Protein AF-A0A7S1ZST1-F1 (afdb_monomer_lite)

Radius of gyration: 59.96 Å; chains: 1; bounding box: 125×68×185 Å

Organism: Trieres chinensis (NCBI:txid1514140)

Secondary structure (DSSP, 8-state):
---------------------------------THHHHHHHHHHHHHHHHHHHHHHHHHHHHHHHHHHHHHHHHHHHHHHHHHHHHHHHHHHHHHHTTSTT----HHHHHHHHHHTTSS--SSSHHHHHHHHHHHHHHHHHHHHHHHHHHHHHHHHHHHHHHHHHHHHHHHHHHHHHHHHHHHHHHHHHHHHHHHHHHHHHHHHHHHHHHHHHHHHHHHHHHHHHHHHHHHHHHHHHHHHHHHHHHHHHHHHHHHTT-SS------------------------------------------TTHHHHHHHHHHHHHHHHHHHHHHHHHHHHHHHHHHHHHHHHHHHHHHHHHHHHTTS--------

Foldseek 3Di:
DDDPDDDDDDDDDDDDDDDDDDPPPPPPPDDPDVVVVVVVVVVVVVVVVVVVLVVLLVVLLVLLVVLLVLLVVLLVVLVVLVVVLVVLLVVLLVLQVVFPPADQALVSLVVVLVVVVPDDDDDCPPVNVVVSVVSVVVSVVRVVVVVVVVVVVVVVVVVVVVVVVVVVVVVVVVVVVVVVVVVVVVVVVVVVVVVVVVVVVVVVVVVVVVVVVVVVVVVVVVVVVVVVVVVVVVVVVVVVVVVVVVVVVVVVVVCVVPCPDYDDDDDDYDDDDDDDDDDDDDDDDDDDYDYYDDDDDDDDDDDDSVVSNVSSVVSVVSSVVSVVSSVVSNVSSVVSNVSSVVSNVVSVVSVVVVVVPPPDDPPDDDD

pLDDT: mean 75.75, std 20.83, range [33.44, 98.44]

Structure (mmCIF, N/CA/C/O backbone):
data_AF-A0A7S1ZST1-F1
#
_entry.id   AF-A0A7S1ZST1-F1
#
loop_
_atom_site.group_PDB
_atom_site.id
_atom_site.type_symbol
_atom_site.label_atom_id
_atom_site.label_alt_id
_atom_site.label_comp_id
_atom_site.label_asym_id
_atom_site.label_entity_id
_atom_site.label_seq_id
_atom_site.pdbx_PDB_ins_code
_atom_site.Cartn_x
_atom_site.Cartn_y
_atom_site.Cartn_z
_atom_site.occupancy
_atom_site.B_iso_or_equiv
_atom_site.auth_seq_id
_atom_site.auth_comp_id
_atom_site.auth_asym_id
_atom_site.auth_atom_id
_atom_site.pdbx_PDB_model_num
ATOM 1 N N . GLU A 1 1 ? -38.034 23.434 42.121 1.00 43.31 1 GLU A N 1
ATOM 2 C CA . GLU A 1 1 ? -37.501 22.674 40.968 1.00 43.31 1 GLU A CA 1
ATOM 3 C C . GLU A 1 1 ? -37.966 21.216 41.084 1.00 43.31 1 GLU A C 1
ATOM 5 O O . GLU A 1 1 ? -37.200 20.343 41.456 1.00 43.31 1 GLU A O 1
ATOM 10 N N . ASP A 1 2 ? -39.252 20.875 41.000 1.00 38.72 2 ASP A N 1
ATOM 11 C CA . ASP A 1 2 ? -40.315 21.282 40.061 1.00 38.72 2 ASP A CA 1
ATOM 12 C C . ASP A 1 2 ? -40.061 20.864 38.611 1.00 38.72 2 ASP A C 1
ATOM 14 O O . ASP A 1 2 ? -39.321 21.541 37.904 1.00 38.72 2 ASP A O 1
ATOM 18 N N . LEU A 1 3 ? -40.756 19.801 38.171 1.00 45.97 3 LEU A N 1
ATOM 19 C CA . LEU A 1 3 ? -41.553 19.779 36.928 1.00 45.97 3 LEU A CA 1
ATOM 20 C C . LEU A 1 3 ? -42.392 18.481 36.796 1.00 45.97 3 LEU A C 1
ATOM 22 O O . LEU A 1 3 ? -42.185 17.648 35.915 1.00 45.97 3 LEU A O 1
ATOM 26 N N . THR A 1 4 ? -43.399 18.298 37.657 1.00 50.25 4 THR A N 1
ATOM 27 C CA . THR A 1 4 ? -44.386 17.201 37.552 1.00 50.25 4 THR A CA 1
ATOM 28 C C . THR A 1 4 ? -45.563 17.582 36.639 1.00 50.25 4 THR A C 1
ATOM 30 O O . THR A 1 4 ? -46.664 17.91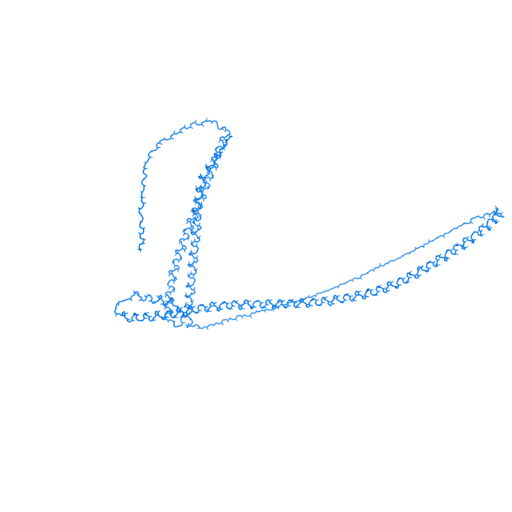1 37.078 1.00 50.25 4 THR A O 1
ATOM 33 N N . GLY A 1 5 ? -45.328 17.551 35.324 1.00 42.66 5 GLY A N 1
ATOM 34 C CA . GLY A 1 5 ? -46.284 17.992 34.298 1.00 42.66 5 GLY A CA 1
ATOM 35 C C . GLY A 1 5 ? -47.455 17.037 34.019 1.00 42.66 5 GLY A C 1
ATOM 36 O O . GLY A 1 5 ? -47.472 16.361 32.992 1.00 42.66 5 GLY A O 1
ATOM 37 N N . ALA A 1 6 ? -48.476 17.013 34.878 1.00 43.22 6 ALA A N 1
ATOM 38 C CA . ALA A 1 6 ? -49.736 16.321 34.585 1.00 43.22 6 ALA A CA 1
ATOM 39 C C . ALA A 1 6 ? -50.566 17.076 33.522 1.00 43.22 6 ALA A C 1
ATOM 41 O O . ALA A 1 6 ? -50.867 18.256 33.695 1.00 43.22 6 ALA A O 1
ATOM 42 N N . ASN A 1 7 ? -51.005 16.398 32.452 1.00 48.78 7 ASN A N 1
ATOM 43 C CA . ASN A 1 7 ? -51.873 16.991 31.425 1.00 48.78 7 ASN A CA 1
ATOM 44 C C . ASN A 1 7 ? -53.169 16.181 31.230 1.00 48.78 7 ASN A C 1
ATOM 46 O O . ASN A 1 7 ? -53.148 14.961 31.081 1.00 48.78 7 ASN A O 1
ATOM 50 N N . ARG A 1 8 ? -54.316 16.871 31.263 1.00 44.56 8 ARG A N 1
ATOM 51 C CA . ARG A 1 8 ? -55.666 16.300 31.420 1.00 44.56 8 ARG A CA 1
ATOM 52 C C . ARG A 1 8 ? -56.617 16.950 30.409 1.00 44.56 8 ARG A C 1
ATOM 54 O O . ARG A 1 8 ? -57.278 17.941 30.712 1.00 44.56 8 ARG A O 1
ATOM 61 N N . GLY A 1 9 ? -56.650 16.423 29.182 1.00 37.56 9 GLY A N 1
ATOM 62 C CA . GLY A 1 9 ? -57.152 17.150 28.008 1.00 37.56 9 GLY A CA 1
ATOM 63 C C . GLY A 1 9 ? -58.322 16.514 27.248 1.00 37.56 9 GLY A C 1
ATOM 64 O O . GLY A 1 9 ? -58.105 15.867 26.235 1.00 37.56 9 GLY A O 1
ATOM 65 N N . LYS A 1 10 ? -59.554 16.821 27.677 1.00 45.06 10 LYS A N 1
ATOM 66 C CA . LYS A 1 10 ? -60.777 16.924 26.841 1.00 45.06 10 LYS A CA 1
ATOM 67 C C . LYS A 1 10 ? -61.128 15.731 25.923 1.00 45.06 10 LYS A C 1
ATOM 69 O O . LYS A 1 10 ? -60.755 15.694 24.752 1.00 45.06 10 LYS A O 1
ATOM 74 N N . ARG A 1 11 ? -62.050 14.877 26.394 1.00 43.00 11 ARG A N 1
ATOM 75 C CA . ARG A 1 11 ? -63.045 14.266 25.488 1.00 43.00 11 ARG A CA 1
ATOM 76 C C . ARG A 1 11 ? -63.838 15.384 24.789 1.00 43.00 11 ARG A C 1
ATOM 78 O O . ARG A 1 11 ? -64.028 16.455 25.369 1.00 43.00 11 ARG A O 1
ATOM 85 N N . LYS A 1 12 ? -64.295 15.130 23.564 1.00 51.34 12 LYS A N 1
ATOM 86 C CA . LYS A 1 12 ? -65.276 15.956 22.852 1.00 51.34 12 LYS A CA 1
ATOM 87 C C . LYS A 1 12 ? -66.326 15.041 22.248 1.00 51.34 12 LYS A C 1
ATOM 89 O O . LYS A 1 12 ? -65.989 14.186 21.434 1.00 51.34 12 LYS A O 1
ATOM 94 N N . ASP A 1 13 ? -67.569 15.262 22.629 1.00 44.88 13 ASP A N 1
ATOM 95 C CA . ASP A 1 13 ? -68.710 14.529 22.109 1.00 44.88 13 ASP A CA 1
ATOM 96 C C . ASP A 1 13 ? -69.135 15.116 20.753 1.00 44.88 13 ASP A C 1
ATOM 98 O O . ASP A 1 13 ? -69.236 16.333 20.578 1.00 44.88 13 ASP A O 1
ATOM 102 N N . ALA A 1 14 ? -69.370 14.233 19.787 1.00 45.38 14 ALA A N 1
ATOM 103 C CA . ALA A 1 14 ? -70.037 14.513 18.521 1.00 45.38 14 ALA A CA 1
ATOM 104 C C . ALA A 1 14 ? -71.054 13.376 18.345 1.00 45.38 14 ALA A C 1
ATOM 106 O O . ALA A 1 14 ? -70.688 12.274 17.953 1.00 45.38 14 ALA A O 1
ATOM 107 N N . LYS A 1 15 ? -72.240 13.510 18.941 1.00 49.66 15 LYS A N 1
ATOM 108 C CA . LYS A 1 15 ? -73.382 14.277 18.418 1.00 49.66 15 LYS A CA 1
ATOM 109 C C . LYS A 1 15 ? -73.885 13.656 17.116 1.00 49.66 15 LYS A C 1
ATOM 111 O O . LYS A 1 15 ? -73.320 13.889 16.051 1.00 49.66 15 LYS A O 1
ATOM 116 N N . GLU A 1 16 ? -74.962 12.893 17.258 1.00 43.72 16 GLU A N 1
ATOM 117 C CA . GLU A 1 16 ? -75.735 12.317 16.163 1.00 43.72 16 GLU A CA 1
ATOM 118 C C . GLU A 1 16 ? -76.318 13.409 15.252 1.00 43.72 16 GLU A C 1
ATOM 120 O O . GLU A 1 16 ? -76.485 14.569 15.647 1.00 43.72 16 GLU A O 1
ATOM 125 N N . GLY A 1 17 ? -76.628 13.021 14.018 1.00 44.44 17 GLY A N 1
ATOM 126 C CA . GLY A 1 17 ? -77.233 13.893 13.022 1.00 44.44 17 GLY A CA 1
ATOM 127 C C . GLY A 1 17 ? -77.921 13.073 11.943 1.00 44.44 17 GLY A C 1
ATOM 128 O O . GLY A 1 17 ? -77.281 12.686 10.966 1.00 44.44 17 GLY A O 1
ATOM 129 N N . ASP A 1 18 ? -79.217 12.824 12.126 1.00 39.69 18 ASP A N 1
ATOM 130 C CA . ASP A 1 18 ? -80.086 12.308 11.068 1.00 39.69 18 ASP A CA 1
ATOM 131 C C . ASP A 1 18 ? -80.079 13.261 9.862 1.00 39.69 18 ASP A C 1
ATOM 133 O O . ASP A 1 18 ? -80.098 14.485 10.019 1.00 39.69 18 ASP A O 1
ATOM 137 N N . GLY A 1 19 ? -80.002 12.694 8.653 1.00 39.97 19 GLY A N 1
ATOM 138 C CA . GLY A 1 19 ? -79.453 13.404 7.488 1.00 39.97 19 GLY A CA 1
ATOM 139 C C . GLY A 1 19 ? -80.118 13.142 6.134 1.00 39.97 19 GLY A C 1
ATOM 140 O O . GLY A 1 19 ? -79.483 13.400 5.120 1.00 39.97 19 GLY A O 1
ATOM 141 N N . GLN A 1 20 ? -81.376 12.690 6.139 1.00 41.91 20 GLN A N 1
ATOM 142 C CA . GLN A 1 20 ? -82.325 12.653 5.009 1.00 41.91 20 GLN A CA 1
ATOM 143 C C . GLN A 1 20 ? -82.024 11.783 3.771 1.00 41.91 20 GLN A C 1
ATOM 145 O O . GLN A 1 20 ? -80.910 11.641 3.273 1.00 41.91 20 GLN A O 1
ATOM 150 N N . ASP A 1 21 ? -83.122 11.263 3.224 1.00 39.03 21 ASP A N 1
ATOM 151 C CA . ASP A 1 21 ? -83.225 10.585 1.939 1.00 39.03 21 ASP A CA 1
ATOM 152 C C . ASP A 1 21 ? -82.736 11.433 0.755 1.00 39.03 21 ASP A C 1
ATOM 154 O O . ASP A 1 21 ? -83.038 12.620 0.629 1.00 39.03 21 ASP A O 1
ATOM 158 N N . GLY A 1 22 ? -82.046 10.774 -0.178 1.00 42.03 22 GLY A N 1
ATOM 159 C CA . GLY A 1 22 ? -81.493 11.380 -1.391 1.00 42.03 22 GLY A CA 1
ATOM 160 C C . GLY A 1 22 ? -81.720 10.526 -2.637 1.00 42.03 22 GLY A C 1
ATOM 161 O O . GLY A 1 22 ? -80.785 10.291 -3.399 1.00 42.03 22 GLY A O 1
ATOM 162 N N . THR A 1 23 ? -82.942 10.027 -2.853 1.00 42.78 23 THR A N 1
ATOM 163 C CA . THR A 1 23 ? -83.334 9.178 -4.000 1.00 42.78 23 THR A CA 1
ATOM 164 C C . THR A 1 23 ? -83.430 9.961 -5.323 1.00 42.78 23 THR A C 1
ATOM 166 O O . THR A 1 23 ? -84.454 9.983 -6.010 1.00 42.78 23 THR A O 1
ATOM 169 N N . GLY A 1 24 ? -82.320 10.597 -5.710 1.00 43.12 24 GLY A N 1
ATOM 170 C CA . GLY A 1 24 ? -82.148 11.374 -6.937 1.00 43.12 24 GLY A CA 1
ATOM 171 C C . GLY A 1 24 ? -82.211 10.513 -8.199 1.00 43.12 24 GLY A C 1
ATOM 172 O O . GLY A 1 24 ? -81.188 10.160 -8.781 1.00 43.12 24 GLY A O 1
ATOM 173 N N . SER A 1 25 ? -83.427 10.194 -8.642 1.00 43.47 25 SER A N 1
ATOM 174 C CA . SER A 1 25 ? -83.725 9.394 -9.837 1.00 43.47 25 SER A CA 1
ATOM 175 C C . SER A 1 25 ? -83.479 10.163 -11.148 1.00 43.47 25 SER A C 1
ATOM 177 O O . SER A 1 25 ? -84.381 10.408 -11.950 1.00 43.47 25 SER A O 1
ATOM 179 N N . GLY A 1 26 ? -82.218 10.529 -11.391 1.00 42.69 26 GLY A N 1
ATOM 180 C CA . GLY A 1 26 ? -81.764 11.224 -12.595 1.00 42.69 26 GLY A CA 1
ATOM 181 C C . GLY A 1 26 ? -81.908 10.381 -13.866 1.00 42.69 26 GLY A C 1
ATOM 182 O O . GLY A 1 26 ? -80.952 9.749 -14.310 1.00 42.69 26 GLY A O 1
ATOM 183 N N . ARG A 1 27 ? -83.094 10.396 -14.491 1.00 41.91 27 ARG A N 1
ATOM 184 C CA . ARG A 1 27 ? -83.341 9.828 -15.832 1.00 41.91 27 ARG A CA 1
ATOM 185 C C . ARG A 1 27 ? -82.629 10.642 -16.923 1.00 41.91 27 ARG A C 1
ATOM 187 O O . ARG A 1 27 ? -83.257 11.343 -17.708 1.00 41.91 27 ARG A O 1
ATOM 194 N N . GLY A 1 28 ? -81.311 10.500 -16.997 1.00 42.50 28 GLY A N 1
ATOM 195 C CA . GLY A 1 28 ? -80.444 11.113 -18.001 1.00 42.50 28 GLY A CA 1
ATOM 196 C C . GLY A 1 28 ? -80.182 10.228 -19.221 1.00 42.50 28 GLY A C 1
ATOM 197 O O . GLY A 1 28 ? -79.026 10.033 -19.572 1.00 42.50 28 GLY A O 1
ATOM 198 N N . ARG A 1 29 ? -81.217 9.706 -19.902 1.00 42.25 29 ARG A N 1
ATOM 199 C CA . ARG A 1 29 ? -81.051 9.159 -21.271 1.00 42.25 29 ARG A CA 1
ATOM 200 C C . ARG A 1 29 ? -80.952 10.302 -22.296 1.00 42.25 29 ARG A C 1
ATOM 202 O O . ARG A 1 29 ? -81.757 10.394 -23.219 1.00 42.25 29 ARG A O 1
ATOM 209 N N . GLY A 1 30 ? -79.963 11.174 -22.112 1.00 41.06 30 GLY A N 1
ATOM 210 C CA . GLY A 1 30 ? -79.386 11.909 -23.234 1.00 41.06 30 GLY A CA 1
ATOM 211 C C . GLY A 1 30 ? -78.608 10.937 -24.123 1.00 41.06 30 GLY A C 1
ATOM 212 O O . GLY A 1 30 ? -78.248 9.841 -23.683 1.00 41.06 30 GLY A O 1
ATOM 213 N N . GLY A 1 31 ? -78.356 11.313 -25.374 1.00 44.44 31 GLY A N 1
ATOM 214 C CA . GLY A 1 31 ? -77.369 10.595 -26.173 1.00 44.44 31 GLY A CA 1
ATOM 215 C C . GLY A 1 31 ? -75.990 10.761 -25.537 1.00 44.44 31 GLY A C 1
ATOM 216 O O . GLY A 1 31 ? -75.623 11.874 -25.165 1.00 44.44 31 GLY A O 1
ATOM 217 N N . MET A 1 32 ? -75.215 9.679 -25.431 1.00 43.50 32 MET A N 1
ATOM 218 C CA . MET A 1 32 ? -73.769 9.801 -25.233 1.00 43.50 32 MET A CA 1
ATOM 219 C C . MET A 1 32 ? -73.146 10.242 -26.559 1.00 43.50 32 MET A C 1
ATOM 221 O O . MET A 1 32 ? -72.531 9.445 -27.273 1.00 43.50 32 MET A O 1
ATOM 225 N N . ASP A 1 33 ? -73.340 11.520 -26.892 1.00 53.47 33 ASP A N 1
ATOM 226 C CA . ASP A 1 33 ? -72.549 12.209 -27.906 1.00 53.47 33 ASP A CA 1
ATOM 227 C C . ASP A 1 33 ? -71.062 11.992 -27.586 1.00 53.47 33 ASP A C 1
ATOM 229 O O . ASP A 1 33 ? -70.678 11.891 -26.418 1.00 53.47 33 ASP A O 1
ATOM 233 N N . GLY A 1 34 ? -70.209 11.900 -28.612 1.00 53.34 34 GLY A N 1
ATOM 234 C CA . GLY A 1 34 ? -68.855 11.328 -28.495 1.00 53.34 34 GLY A CA 1
ATOM 235 C C . GLY A 1 34 ? -67.921 11.944 -27.436 1.00 53.34 34 GLY A C 1
ATOM 236 O O . GLY A 1 34 ? -66.912 11.334 -27.093 1.00 53.34 34 GLY A O 1
ATOM 237 N N . ALA A 1 35 ? -68.263 13.110 -26.884 1.00 55.88 35 ALA A N 1
ATOM 238 C CA . ALA A 1 35 ? -67.588 13.716 -25.741 1.00 55.88 35 ALA A CA 1
ATOM 239 C C . ALA A 1 35 ? -67.730 12.910 -24.428 1.00 55.88 35 ALA A C 1
ATOM 241 O O . ALA A 1 35 ? -66.786 12.871 -23.637 1.00 55.88 35 ALA A O 1
ATOM 242 N N . ASP A 1 36 ? -68.868 12.252 -24.177 1.00 63.00 36 ASP A N 1
ATOM 243 C CA . ASP A 1 36 ? -69.152 11.671 -22.853 1.00 63.00 36 ASP A CA 1
ATOM 244 C C . ASP A 1 36 ? -68.426 10.337 -22.601 1.00 63.00 36 ASP A C 1
ATOM 246 O O . ASP A 1 36 ? -68.051 10.019 -21.474 1.00 63.00 36 ASP A O 1
ATOM 250 N N . TRP A 1 37 ? -68.077 9.603 -23.662 1.00 69.38 37 TRP A N 1
ATOM 251 C CA . TRP A 1 37 ? -67.134 8.483 -23.553 1.00 69.38 37 TRP A CA 1
ATOM 252 C C . TRP A 1 37 ? -65.757 8.937 -23.051 1.00 69.38 37 TRP A C 1
ATOM 254 O O . TRP A 1 37 ? -65.116 8.213 -22.291 1.00 69.38 37 TRP A O 1
ATOM 264 N N . GLY A 1 38 ? -65.327 10.157 -23.396 1.00 70.56 38 GLY A N 1
ATOM 265 C CA . GLY A 1 38 ? -64.136 10.776 -22.814 1.00 70.56 38 GLY A CA 1
ATOM 266 C C . GLY A 1 38 ? -64.284 11.004 -21.307 1.00 70.56 38 GLY A C 1
ATOM 267 O O . GLY A 1 38 ? -63.383 10.653 -20.546 1.00 70.56 38 GLY A O 1
ATOM 268 N N . SER A 1 39 ? -65.444 11.500 -20.861 1.00 74.50 39 SER A N 1
ATOM 269 C CA . SER A 1 39 ? -65.755 11.708 -19.437 1.00 74.50 39 SER A CA 1
ATOM 270 C C . SER A 1 39 ? -65.713 10.388 -18.648 1.00 74.50 39 SER A C 1
ATOM 272 O O . SER A 1 39 ? -65.050 10.296 -17.608 1.00 74.50 39 SER A O 1
ATOM 274 N N . ALA A 1 40 ? -66.327 9.333 -19.193 1.00 76.44 40 ALA A N 1
ATOM 275 C CA . ALA A 1 40 ? -66.363 8.003 -18.595 1.00 76.44 40 ALA A CA 1
ATOM 276 C C . ALA A 1 40 ? -64.973 7.345 -18.540 1.00 76.44 40 ALA A C 1
ATOM 278 O O . ALA A 1 40 ? -64.588 6.810 -17.497 1.00 76.44 40 ALA A O 1
ATOM 279 N N . ILE A 1 41 ? -64.186 7.430 -19.620 1.00 76.94 41 ILE A N 1
ATOM 280 C CA . ILE A 1 41 ? -62.816 6.897 -19.675 1.00 76.94 41 ILE A CA 1
ATOM 281 C C . ILE A 1 41 ? -61.899 7.659 -18.712 1.00 76.94 41 ILE A C 1
ATOM 283 O O . ILE A 1 41 ? -61.162 7.032 -17.952 1.00 76.94 41 ILE A O 1
ATOM 287 N N . GLU A 1 42 ? -61.968 8.992 -18.658 1.00 77.44 42 GLU A N 1
ATOM 288 C CA . GLU A 1 42 ? -61.209 9.765 -17.670 1.00 77.44 42 GLU A CA 1
ATOM 289 C C . GLU A 1 42 ? -61.610 9.436 -16.227 1.00 77.44 42 GLU A C 1
ATOM 291 O O . GLU A 1 42 ? -60.753 9.450 -15.340 1.00 77.44 42 GLU A O 1
ATOM 296 N N . SER A 1 43 ? -62.892 9.167 -15.973 1.00 78.31 43 SER A N 1
ATOM 297 C CA . SER A 1 43 ? -63.388 8.756 -14.657 1.00 78.31 43 SER A CA 1
ATOM 298 C C . SER A 1 43 ? -62.839 7.379 -14.273 1.00 78.31 43 SER A C 1
ATOM 300 O O . SER A 1 43 ? -62.265 7.226 -13.193 1.00 78.31 43 SER A O 1
ATOM 302 N N . ALA A 1 44 ? -62.888 6.406 -15.189 1.00 79.44 44 ALA A N 1
ATOM 303 C CA . ALA A 1 44 ? -62.323 5.071 -15.000 1.00 79.44 44 ALA A CA 1
ATOM 304 C C . ALA A 1 44 ? -60.795 5.102 -14.799 1.00 79.44 44 ALA A C 1
ATOM 306 O O . ALA A 1 44 ? -60.281 4.454 -13.889 1.00 79.44 44 ALA A O 1
ATOM 307 N N . VAL A 1 45 ? -60.060 5.911 -15.571 1.00 78.50 45 VAL A N 1
ATOM 308 C CA . VAL A 1 45 ? -58.607 6.101 -15.403 1.00 78.50 45 VAL A CA 1
ATOM 309 C C . VAL A 1 45 ? -58.283 6.786 -14.070 1.00 78.50 45 VAL A C 1
ATOM 311 O O . VAL A 1 45 ? -57.319 6.404 -13.403 1.00 78.50 45 VAL A O 1
ATOM 314 N N . ARG A 1 46 ? -59.087 7.762 -13.626 1.00 79.75 46 ARG A N 1
ATOM 315 C CA . ARG A 1 46 ? -58.941 8.386 -12.298 1.00 79.75 46 ARG A CA 1
ATOM 316 C C . ARG A 1 46 ? -59.249 7.404 -11.163 1.00 79.75 46 ARG A C 1
ATOM 318 O O . ARG A 1 46 ? -58.516 7.393 -10.175 1.00 79.75 46 ARG A O 1
ATOM 325 N N . ALA A 1 47 ? -60.266 6.558 -11.308 1.00 79.88 47 ALA A N 1
ATOM 326 C CA . ALA A 1 47 ? -60.589 5.500 -10.352 1.00 79.88 47 ALA A CA 1
ATOM 327 C C . ALA A 1 47 ? -59.478 4.437 -10.281 1.00 79.88 47 ALA A C 1
ATOM 329 O O . ALA A 1 47 ? -59.023 4.111 -9.188 1.00 79.88 47 ALA A O 1
ATOM 330 N N . GLY A 1 48 ? -58.967 3.975 -11.427 1.00 80.12 48 GLY A N 1
ATOM 331 C CA . GLY A 1 48 ? -57.853 3.026 -11.505 1.00 80.12 48 GLY A CA 1
ATOM 332 C C . GLY A 1 48 ? -56.562 3.563 -10.880 1.00 80.12 48 GLY A C 1
ATOM 333 O O . GLY A 1 48 ? -55.915 2.858 -10.110 1.00 80.12 48 GLY A O 1
ATOM 334 N N . ARG A 1 49 ? -56.224 4.841 -11.113 1.00 80.44 49 ARG A N 1
ATOM 335 C CA . ARG A 1 49 ? -55.085 5.500 -10.441 1.00 80.44 49 ARG A CA 1
ATOM 336 C C . ARG A 1 49 ? -55.263 5.558 -8.921 1.00 80.44 49 ARG A C 1
ATOM 338 O O . ARG A 1 49 ? -54.320 5.257 -8.198 1.00 80.44 49 ARG A O 1
ATOM 345 N N . LYS A 1 50 ? -56.462 5.892 -8.431 1.00 80.44 50 LYS A N 1
ATOM 346 C CA . LYS A 1 50 ? -56.770 5.893 -6.989 1.00 80.44 50 LYS A CA 1
ATOM 347 C C . LYS A 1 50 ? -56.723 4.493 -6.376 1.00 80.44 50 LYS A C 1
ATOM 349 O O . LYS A 1 50 ? -56.234 4.353 -5.260 1.00 80.44 50 LYS A O 1
ATOM 354 N N . ALA A 1 51 ? -57.182 3.472 -7.099 1.00 81.06 51 ALA A N 1
ATOM 355 C CA . ALA A 1 51 ? -57.076 2.078 -6.676 1.00 81.06 51 ALA A CA 1
ATOM 356 C C . ALA A 1 51 ? -55.606 1.637 -6.565 1.00 81.06 51 ALA A C 1
ATOM 358 O O . ALA A 1 51 ? -55.228 1.086 -5.537 1.00 81.06 51 ALA A O 1
ATOM 359 N N . GLY A 1 52 ? -54.765 1.968 -7.554 1.00 82.81 52 GLY A N 1
ATOM 360 C CA . GLY A 1 52 ? -53.315 1.737 -7.495 1.00 82.81 52 GLY A CA 1
ATOM 361 C C . GLY A 1 52 ? -52.667 2.403 -6.278 1.00 82.81 52 GLY A C 1
ATOM 362 O O . GLY A 1 52 ? -52.098 1.716 -5.440 1.00 82.81 52 GLY A O 1
ATOM 363 N N . ILE A 1 53 ? -52.877 3.714 -6.095 1.00 82.44 53 ILE A N 1
ATOM 364 C CA . ILE A 1 53 ? -52.350 4.466 -4.938 1.00 82.44 53 ILE A CA 1
ATOM 365 C C . ILE A 1 53 ? -52.845 3.884 -3.600 1.00 82.44 53 ILE A C 1
ATOM 367 O O . ILE A 1 53 ? -52.117 3.911 -2.607 1.00 82.44 53 ILE A O 1
ATOM 371 N N . ALA A 1 54 ? -54.071 3.353 -3.543 1.00 82.06 54 ALA A N 1
ATOM 372 C CA . ALA A 1 54 ? -54.598 2.691 -2.352 1.00 82.06 54 ALA A CA 1
ATOM 373 C C . ALA A 1 54 ? -53.920 1.336 -2.077 1.00 82.06 54 ALA A C 1
ATOM 375 O O . ALA A 1 54 ? -53.630 1.051 -0.916 1.00 82.06 54 ALA A O 1
ATOM 376 N N . ILE A 1 55 ? -53.632 0.543 -3.114 1.00 86.62 55 ILE A N 1
ATOM 377 C CA . ILE A 1 55 ? -52.895 -0.729 -3.018 1.00 86.62 55 ILE A CA 1
ATOM 378 C C . ILE A 1 55 ? -51.443 -0.468 -2.600 1.00 86.62 55 ILE A C 1
ATOM 380 O O . ILE A 1 55 ? -51.020 -0.985 -1.568 1.00 86.62 55 ILE A O 1
ATOM 384 N N . ASP A 1 56 ? -50.729 0.426 -3.297 1.00 84.19 56 ASP A N 1
ATOM 385 C CA . ASP A 1 56 ? -49.360 0.849 -2.954 1.00 84.19 56 ASP A CA 1
ATOM 386 C C . ASP A 1 56 ? -49.270 1.279 -1.481 1.00 84.19 56 ASP A C 1
ATOM 388 O O . ASP A 1 56 ? -48.353 0.920 -0.740 1.00 84.19 56 ASP A O 1
ATOM 392 N N . ARG A 1 57 ? -50.264 2.048 -1.023 1.00 86.56 57 ARG A N 1
ATOM 393 C CA . ARG A 1 57 ? -50.353 2.540 0.352 1.00 86.56 57 ARG A CA 1
ATOM 394 C C . ARG A 1 57 ? -50.630 1.433 1.372 1.00 86.56 57 ARG A C 1
ATOM 396 O O . ARG A 1 57 ? -50.133 1.548 2.492 1.00 86.56 57 ARG A O 1
ATOM 403 N N . LEU A 1 58 ? -51.404 0.403 1.030 1.00 88.69 58 LEU A N 1
ATOM 404 C CA . LEU A 1 58 ? -51.614 -0.762 1.897 1.00 88.69 58 LEU A CA 1
ATOM 405 C C . LEU A 1 58 ? -50.333 -1.595 1.995 1.00 88.69 58 LEU A C 1
ATOM 407 O O . LEU A 1 58 ? -49.867 -1.827 3.110 1.00 88.69 58 LEU A O 1
ATOM 411 N N . GLU A 1 59 ? -49.689 -1.910 0.867 1.00 88.94 59 GLU A N 1
ATOM 412 C CA . GLU A 1 59 ? -48.410 -2.630 0.853 1.00 88.94 59 GLU A CA 1
ATOM 413 C C . GLU A 1 59 ? -47.332 -1.923 1.687 1.00 88.94 59 GLU A C 1
ATOM 415 O O . GLU A 1 59 ? -46.616 -2.564 2.457 1.00 88.94 59 GLU A O 1
ATOM 420 N N . LEU A 1 60 ? -47.206 -0.595 1.568 1.00 89.38 60 LEU A N 1
ATOM 421 C CA . LEU A 1 60 ? -46.246 0.191 2.353 1.00 89.38 60 LEU A CA 1
ATOM 422 C C . LEU A 1 60 ? -46.538 0.138 3.864 1.00 89.38 60 LEU A C 1
ATOM 424 O O . LEU A 1 60 ? -45.602 0.152 4.665 1.00 89.38 60 LEU A O 1
ATOM 428 N N . LEU A 1 61 ? -47.810 0.060 4.269 1.00 87.94 61 LEU A N 1
ATOM 429 C CA . LEU A 1 61 ? -48.207 -0.069 5.676 1.00 87.94 61 LEU A CA 1
ATOM 430 C C . LEU A 1 61 ? -48.006 -1.494 6.209 1.00 87.94 61 LEU A C 1
ATOM 432 O O . LEU A 1 61 ? -47.614 -1.655 7.364 1.00 87.94 61 LEU A O 1
ATOM 436 N N . GLU A 1 62 ? -48.227 -2.518 5.390 1.00 91.31 62 GLU A N 1
ATOM 437 C CA . GLU A 1 62 ? -47.965 -3.919 5.740 1.00 91.31 62 GLU A CA 1
ATOM 438 C C . GLU A 1 62 ? -46.462 -4.174 5.892 1.00 91.31 62 GLU A C 1
ATOM 440 O O . GLU A 1 62 ? -46.022 -4.606 6.957 1.00 91.31 62 GLU A O 1
ATOM 445 N N . LYS A 1 63 ? -45.658 -3.762 4.904 1.00 91.06 63 LYS A N 1
ATOM 446 C CA . LYS A 1 63 ? -44.184 -3.817 4.946 1.00 91.06 63 LYS A CA 1
ATOM 447 C C . LYS A 1 63 ? -43.613 -3.003 6.116 1.00 91.06 63 LYS A C 1
ATOM 449 O O . LYS A 1 63 ? -42.617 -3.398 6.718 1.00 91.06 63 LYS A O 1
ATOM 454 N N . SER A 1 64 ? -44.260 -1.896 6.496 1.00 89.69 64 SER A N 1
ATOM 455 C CA . SER A 1 64 ? -43.900 -1.152 7.709 1.00 89.69 64 SER A CA 1
ATOM 456 C C . SER A 1 64 ? -44.183 -1.935 8.994 1.00 89.69 64 SER A C 1
ATOM 458 O O . SER A 1 64 ? -43.331 -1.946 9.880 1.00 89.69 64 SER A O 1
ATOM 460 N N . LYS A 1 65 ? -45.363 -2.556 9.129 1.00 91.19 65 LYS A N 1
ATOM 461 C CA . LYS A 1 65 ? -45.718 -3.359 10.314 1.00 91.19 65 LYS A CA 1
ATOM 462 C C . LYS A 1 65 ? -44.821 -4.584 10.453 1.00 91.19 65 LYS A C 1
ATOM 464 O O . LYS A 1 65 ? -44.407 -4.912 11.558 1.00 91.19 65 LYS A O 1
ATOM 469 N N . GLU A 1 66 ? -44.494 -5.234 9.340 1.00 92.88 66 GLU A N 1
ATOM 470 C CA . GLU A 1 66 ? -43.585 -6.378 9.318 1.00 92.88 66 GLU A CA 1
ATOM 471 C C . GLU A 1 66 ? -42.186 -5.993 9.826 1.00 92.88 66 GLU A C 1
ATOM 473 O O . GLU A 1 66 ? -41.645 -6.658 10.709 1.00 92.88 66 GLU A O 1
ATOM 478 N N . LEU A 1 67 ? -41.622 -4.883 9.331 1.00 87.12 67 LEU A N 1
ATOM 479 C CA . LEU A 1 67 ? -40.344 -4.360 9.825 1.00 87.12 67 LEU A CA 1
ATOM 480 C C . LEU A 1 67 ? -40.409 -3.919 11.292 1.00 87.12 67 LEU A C 1
ATOM 482 O O . LEU A 1 67 ? -39.414 -4.056 11.999 1.00 87.12 67 LEU A O 1
ATOM 486 N N . GLU A 1 68 ? -41.547 -3.408 11.766 1.00 87.38 68 GLU A N 1
ATOM 487 C CA . GLU A 1 68 ? -41.718 -3.066 13.180 1.00 87.38 68 GLU A CA 1
ATOM 488 C C . GLU A 1 68 ? -41.751 -4.318 14.069 1.00 87.38 68 GLU A C 1
ATOM 490 O O . GLU A 1 68 ? -41.060 -4.341 15.084 1.00 87.38 68 GLU A O 1
ATOM 495 N N . ASN A 1 69 ? -42.474 -5.371 13.671 1.00 92.31 69 ASN A N 1
ATOM 496 C CA . ASN A 1 69 ? -42.530 -6.644 14.399 1.00 92.31 69 ASN A CA 1
ATOM 497 C C . ASN A 1 69 ? -41.150 -7.313 14.476 1.00 92.31 69 ASN A C 1
ATOM 499 O O . ASN A 1 69 ? -40.676 -7.591 15.576 1.00 92.31 69 ASN A O 1
ATOM 503 N N . ARG A 1 70 ? -40.450 -7.458 13.341 1.00 88.75 70 ARG A N 1
ATOM 504 C CA . ARG A 1 70 ? -39.069 -7.983 13.308 1.00 88.75 70 ARG A CA 1
ATOM 505 C C . ARG A 1 70 ? -38.124 -7.155 14.188 1.00 88.75 70 ARG A C 1
ATOM 507 O O . ARG A 1 70 ? -37.226 -7.692 14.825 1.00 88.75 70 ARG A O 1
ATOM 514 N N . ALA A 1 71 ? -38.340 -5.840 14.260 1.00 87.69 71 ALA A N 1
ATOM 515 C CA . ALA A 1 71 ? -37.571 -4.955 15.127 1.00 87.69 71 ALA A CA 1
ATOM 516 C C . ALA A 1 71 ? -37.992 -4.984 16.604 1.00 87.69 71 ALA A C 1
ATOM 518 O O . ALA A 1 71 ? -37.329 -4.328 17.404 1.00 87.69 71 ALA A O 1
ATOM 519 N N . ARG A 1 72 ? -39.076 -5.667 16.986 1.00 92.88 72 ARG A N 1
ATOM 520 C CA . ARG A 1 72 ? -39.382 -6.004 18.387 1.00 92.88 72 ARG A CA 1
ATOM 521 C C . ARG A 1 72 ? -38.685 -7.305 18.761 1.00 92.88 72 ARG A C 1
ATOM 523 O O . ARG A 1 72 ? -37.885 -7.270 19.691 1.00 92.88 72 ARG A O 1
ATOM 530 N N . GLU A 1 73 ? -38.838 -8.345 17.938 1.00 92.75 73 GLU A N 1
ATOM 531 C CA . GLU A 1 73 ? -38.142 -9.633 18.091 1.00 92.75 73 GLU A CA 1
ATOM 532 C C . GLU A 1 73 ? -36.624 -9.464 18.275 1.00 92.75 73 GLU A C 1
ATOM 534 O O . GLU A 1 73 ? -36.025 -10.076 19.152 1.00 92.75 73 GLU A O 1
ATOM 539 N N . GLU A 1 74 ? -35.973 -8.618 17.467 1.00 87.81 74 GLU A N 1
ATOM 540 C CA . GLU A 1 74 ? -34.526 -8.397 17.598 1.00 87.81 74 GLU A CA 1
ATOM 541 C C . GLU A 1 74 ? -34.136 -7.620 18.863 1.00 87.81 74 GLU A C 1
ATOM 543 O O . GLU A 1 74 ? -33.039 -7.834 19.370 1.00 87.81 74 GLU A O 1
ATOM 548 N N . THR A 1 75 ? -35.012 -6.778 19.429 1.00 87.06 75 THR A N 1
ATOM 549 C CA . THR A 1 75 ? -34.755 -6.195 20.762 1.00 87.06 75 THR A CA 1
ATOM 550 C C . THR A 1 75 ? -35.109 -7.126 21.912 1.00 87.06 75 THR A C 1
ATOM 552 O O . THR A 1 75 ? -34.482 -7.025 22.957 1.00 87.06 75 THR A O 1
ATOM 555 N N . GLU A 1 76 ? -36.068 -8.033 21.736 1.00 92.12 76 GLU A N 1
ATOM 556 C CA . GLU A 1 76 ? -36.382 -9.076 22.718 1.00 92.12 76 GLU A CA 1
ATOM 557 C C . GLU A 1 76 ? -35.178 -10.022 22.843 1.00 92.12 76 GLU A C 1
ATOM 559 O O . GLU A 1 76 ? -34.620 -10.143 23.932 1.00 92.12 76 GLU A O 1
ATOM 564 N N . ARG A 1 77 ? -34.635 -10.502 21.714 1.00 89.19 77 ARG A N 1
ATOM 565 C CA . ARG A 1 77 ? -33.360 -11.247 21.668 1.00 89.19 77 ARG A CA 1
ATOM 566 C C . ARG A 1 77 ? -32.180 -10.457 22.241 1.00 89.19 77 ARG A C 1
ATOM 568 O O . ARG A 1 77 ? -31.350 -11.017 22.945 1.00 89.19 77 ARG A O 1
ATOM 575 N N . ALA A 1 78 ? -32.091 -9.149 21.987 1.00 85.88 78 ALA A N 1
ATOM 576 C CA . ALA A 1 78 ? -31.032 -8.324 22.576 1.00 85.88 78 ALA A CA 1
ATOM 577 C C . ALA A 1 78 ? -31.162 -8.152 24.104 1.00 85.88 78 ALA A C 1
ATOM 579 O O . ALA A 1 78 ? -30.155 -7.897 24.762 1.00 85.88 78 ALA A O 1
ATOM 580 N N . VAL A 1 79 ? -32.365 -8.290 24.673 1.00 90.94 79 VAL A N 1
ATOM 581 C CA . VAL A 1 79 ? -32.585 -8.340 26.128 1.00 90.94 79 VAL A CA 1
ATOM 582 C C . VAL A 1 79 ? -32.254 -9.729 26.678 1.00 90.94 79 VAL A C 1
ATOM 584 O O . VAL A 1 79 ? -31.587 -9.807 27.705 1.00 90.94 79 VAL A O 1
ATOM 587 N N . GLU A 1 80 ? -32.626 -10.806 25.982 1.00 92.06 80 GLU A N 1
ATOM 588 C CA . GLU A 1 80 ? -32.247 -12.186 26.331 1.00 92.06 80 GLU A CA 1
ATOM 589 C C . GLU A 1 80 ? -30.715 -12.331 26.418 1.00 92.06 80 GLU A C 1
ATOM 591 O O . GLU A 1 80 ? -30.194 -12.675 27.480 1.00 92.06 80 GLU A O 1
ATOM 596 N N . LEU A 1 81 ? -29.979 -11.904 25.380 1.00 88.44 81 LEU A N 1
ATOM 597 C CA . LEU A 1 81 ? -28.507 -11.884 25.381 1.00 88.44 81 LEU A CA 1
ATOM 598 C C . LEU A 1 81 ? -27.906 -11.015 26.504 1.00 88.44 81 LEU A C 1
ATOM 600 O O . LEU A 1 81 ? -26.786 -11.270 26.936 1.00 88.44 81 LEU A O 1
ATOM 604 N N . LYS A 1 82 ? -28.613 -9.981 26.987 1.00 87.94 82 LYS A N 1
ATOM 605 C CA . LYS A 1 82 ? -28.156 -9.148 28.118 1.00 87.94 82 LYS A CA 1
ATOM 606 C C . LYS A 1 82 ? -28.352 -9.838 29.471 1.00 87.94 82 LYS A C 1
ATOM 608 O O . LYS A 1 82 ? -27.560 -9.594 30.379 1.00 87.94 82 LYS A O 1
ATOM 613 N N . VAL A 1 83 ? -29.348 -10.717 29.601 1.00 91.38 83 VAL A N 1
ATOM 614 C CA . VAL A 1 83 ? -29.508 -11.584 30.780 1.00 91.38 83 VAL A CA 1
ATOM 615 C C . VAL A 1 83 ? -28.429 -12.670 30.781 1.00 91.38 83 VAL A C 1
ATOM 617 O O . VAL A 1 83 ? -27.746 -12.833 31.791 1.00 91.38 83 VAL A O 1
ATOM 620 N N . GLU A 1 84 ? -28.198 -13.335 29.647 1.00 90.19 84 GLU A N 1
ATOM 621 C CA . GLU A 1 84 ? -27.106 -14.312 29.486 1.00 90.19 84 GLU A CA 1
ATOM 622 C C . GLU A 1 84 ? -25.737 -13.683 29.788 1.00 90.19 84 GLU A C 1
ATOM 624 O O . GLU A 1 84 ? -24.977 -14.210 30.599 1.00 90.19 84 GLU A O 1
ATOM 629 N N . LEU A 1 85 ? -25.468 -12.496 29.230 1.00 88.38 85 LEU A N 1
ATOM 630 C CA . LEU A 1 85 ? -24.275 -11.702 29.527 1.00 88.38 85 LEU A CA 1
ATOM 631 C C . LEU A 1 85 ? -24.112 -11.449 31.032 1.00 88.38 85 LEU A C 1
ATOM 633 O O . LEU A 1 85 ? -23.017 -11.632 31.552 1.00 88.38 85 LEU A O 1
ATOM 637 N N . SER A 1 86 ? -25.177 -11.059 31.744 1.00 86.94 86 SER A N 1
ATOM 638 C CA . SER A 1 86 ? -25.085 -10.814 33.191 1.00 86.94 86 SER A CA 1
ATOM 639 C C . SER A 1 86 ? -24.720 -12.074 33.987 1.00 86.94 86 SER A C 1
ATOM 641 O O . SER A 1 86 ? -23.880 -11.995 34.878 1.00 86.94 86 SER A O 1
ATOM 643 N N . ALA A 1 87 ? -25.241 -13.246 33.604 1.00 88.62 87 ALA A N 1
ATOM 644 C CA . ALA A 1 87 ? -24.876 -14.516 34.233 1.00 88.62 87 ALA A CA 1
ATOM 645 C C . ALA A 1 87 ? -23.411 -14.906 33.953 1.00 88.62 87 ALA A C 1
ATOM 647 O O . ALA A 1 87 ? -22.686 -15.272 34.877 1.00 88.62 87 ALA A O 1
ATOM 648 N N . VAL A 1 88 ? -22.944 -14.759 32.705 1.00 87.62 88 VAL A N 1
ATOM 649 C CA . VAL A 1 88 ? -21.537 -14.998 32.315 1.00 87.62 88 VAL A CA 1
ATOM 650 C C . VAL A 1 88 ? -20.584 -14.059 33.066 1.00 87.62 88 VAL A C 1
ATOM 652 O O . VAL A 1 88 ? -19.522 -14.490 33.524 1.00 87.62 88 VAL A O 1
ATOM 655 N N . MET A 1 89 ? -20.969 -12.791 33.247 1.00 85.69 89 MET A N 1
ATOM 656 C CA . MET A 1 89 ? -20.207 -11.831 34.048 1.00 85.69 89 MET A CA 1
ATOM 657 C C . MET A 1 89 ? -20.160 -12.235 35.525 1.00 85.69 89 MET A C 1
ATOM 659 O O . MET A 1 89 ? -19.072 -12.279 36.094 1.00 85.69 89 MET A O 1
ATOM 663 N N . ASP A 1 90 ? -21.289 -12.585 36.142 1.00 85.88 90 ASP A N 1
ATOM 664 C CA . ASP A 1 90 ? -21.324 -13.008 37.547 1.00 85.88 90 ASP A CA 1
ATOM 665 C C . ASP A 1 90 ? -20.519 -14.300 37.781 1.00 85.88 90 ASP A C 1
ATOM 667 O O . ASP A 1 90 ? -19.795 -14.403 38.778 1.00 85.88 90 ASP A O 1
ATOM 671 N N . GLU A 1 91 ? -20.549 -15.264 36.853 1.00 87.06 91 GLU A N 1
ATOM 672 C CA . GLU A 1 91 ? -19.673 -16.443 36.900 1.00 87.06 91 GLU A CA 1
ATOM 673 C C . GLU A 1 91 ? -18.188 -16.067 36.787 1.00 87.06 91 GLU A C 1
ATOM 675 O O . GLU A 1 91 ? -17.375 -16.548 37.588 1.00 87.06 91 GLU A O 1
ATOM 680 N N . ARG A 1 92 ? -17.819 -15.168 35.861 1.00 89.56 92 ARG A N 1
ATOM 681 C CA . ARG A 1 92 ? -16.440 -14.663 35.738 1.00 89.56 92 ARG A CA 1
ATOM 682 C C . ARG A 1 92 ? -15.972 -13.988 37.025 1.00 89.56 92 ARG A C 1
ATOM 684 O O . ARG A 1 92 ? -14.872 -14.284 37.487 1.00 89.56 92 ARG A O 1
ATOM 691 N N . LEU A 1 93 ? -16.785 -13.110 37.612 1.00 86.69 93 LEU A N 1
ATOM 692 C CA . LEU A 1 93 ? -16.459 -12.379 38.843 1.00 86.69 93 LEU A CA 1
ATOM 693 C C . LEU A 1 93 ? -16.234 -13.339 40.022 1.00 86.69 93 LEU A C 1
ATOM 695 O O . LEU A 1 93 ? -15.248 -13.213 40.751 1.00 86.69 93 LEU A O 1
ATOM 699 N N . ASN A 1 94 ? -17.099 -14.347 40.170 1.00 85.25 94 ASN A N 1
ATOM 700 C CA . ASN A 1 94 ? -16.966 -15.379 41.202 1.00 85.25 94 ASN A CA 1
ATOM 701 C C . ASN A 1 94 ? -15.727 -16.274 41.012 1.00 85.25 94 ASN A C 1
ATOM 703 O O . ASN A 1 94 ? -15.141 -16.716 42.004 1.00 85.25 94 ASN A O 1
ATOM 707 N N . LEU A 1 95 ? -15.320 -16.541 39.766 1.00 84.56 95 LEU A N 1
ATOM 708 C CA . LEU A 1 95 ? -14.085 -17.264 39.447 1.00 84.56 95 LEU A CA 1
ATOM 709 C C . LEU A 1 95 ? -12.837 -16.407 39.691 1.00 84.56 95 LEU A C 1
ATOM 711 O O . LEU A 1 95 ? -11.883 -16.899 40.294 1.00 84.56 95 LEU A O 1
ATOM 715 N N . ALA A 1 96 ? -12.847 -15.136 39.287 1.00 84.62 96 ALA A N 1
ATOM 716 C CA . ALA A 1 96 ? -11.717 -14.223 39.455 1.00 84.62 96 ALA A CA 1
ATOM 717 C C . ALA A 1 96 ? -11.372 -14.013 40.940 1.00 84.62 96 ALA A C 1
ATOM 719 O O . ALA A 1 96 ? -10.233 -14.228 41.351 1.00 84.62 96 ALA A O 1
ATOM 720 N N . LEU A 1 97 ? -12.379 -13.749 41.783 1.00 84.94 97 LEU A N 1
ATOM 721 C CA . LEU A 1 97 ? -12.224 -13.625 43.243 1.00 84.94 97 LEU A CA 1
ATOM 722 C C . LEU A 1 97 ? -11.588 -14.847 43.933 1.00 84.94 97 LEU A C 1
ATOM 724 O O . LEU A 1 97 ? -11.120 -14.735 45.065 1.00 84.94 97 LEU A O 1
ATOM 728 N N . ARG A 1 98 ? -11.600 -16.019 43.287 1.00 84.19 98 ARG A N 1
ATOM 729 C CA . ARG A 1 98 ? -11.059 -17.282 43.818 1.00 84.19 98 ARG A CA 1
ATOM 730 C C . ARG A 1 98 ? -9.780 -17.738 43.112 1.00 84.19 98 ARG A C 1
ATOM 732 O O . ARG A 1 98 ? -9.208 -18.745 43.518 1.00 84.19 98 ARG A O 1
ATOM 739 N N . THR A 1 99 ? -9.333 -17.013 42.086 1.00 80.44 99 THR A N 1
ATOM 740 C CA . THR A 1 99 ? -8.204 -17.383 41.223 1.00 80.44 99 THR A CA 1
ATOM 741 C C . THR A 1 99 ? -7.083 -16.347 41.367 1.00 80.44 99 THR A C 1
ATOM 743 O O . THR A 1 99 ? -7.192 -15.257 40.798 1.00 80.44 99 THR A O 1
ATOM 746 N N . PRO A 1 100 ? -5.999 -16.639 42.114 1.00 74.56 100 PRO A N 1
ATOM 747 C CA . PRO A 1 100 ? -4.870 -15.722 42.256 1.00 74.56 100 PRO A CA 1
ATOM 748 C C . PRO A 1 100 ? -4.245 -15.363 40.902 1.00 74.56 100 PRO A C 1
ATOM 750 O O . PRO A 1 100 ? -4.033 -16.234 40.060 1.00 74.56 100 PRO A O 1
ATOM 753 N N . GLY A 1 101 ? -3.939 -14.080 40.689 1.00 74.31 101 GLY A N 1
ATOM 754 C CA . GLY A 1 101 ? -3.376 -13.610 39.417 1.00 74.31 101 GLY A CA 1
ATOM 755 C C . GLY A 1 101 ? -4.326 -13.769 38.222 1.00 74.31 101 GLY A C 1
ATOM 756 O O . GLY A 1 101 ? -3.867 -14.040 37.113 1.00 74.31 101 GLY A O 1
ATOM 757 N N . SER A 1 102 ? -5.637 -13.652 38.451 1.00 82.75 102 SER A N 1
ATOM 758 C CA . SER A 1 102 ? -6.638 -13.480 37.395 1.00 82.75 102 SER A CA 1
ATOM 759 C C . SER A 1 102 ? -6.931 -11.999 37.134 1.00 82.75 102 SER A C 1
ATOM 761 O O . SER A 1 102 ? -6.721 -11.149 38.000 1.00 82.75 102 SER A O 1
ATOM 763 N N . ASP A 1 103 ? -7.429 -11.701 35.933 1.00 80.00 103 ASP A N 1
ATOM 764 C CA . ASP A 1 103 ? -7.737 -10.340 35.494 1.00 80.00 103 ASP A CA 1
ATOM 765 C C . ASP A 1 103 ? -9.029 -9.826 36.169 1.00 80.00 103 ASP A C 1
ATOM 767 O O . ASP A 1 103 ? -10.143 -10.059 35.687 1.00 80.00 103 ASP A O 1
ATOM 771 N N . LEU A 1 104 ? -8.879 -9.133 37.301 1.00 85.75 104 LEU A N 1
ATOM 772 C CA . LEU A 1 104 ? -9.951 -8.419 38.002 1.00 85.75 104 LEU A CA 1
ATOM 773 C C . LEU A 1 104 ? -9.781 -6.909 37.794 1.00 85.75 104 LEU A C 1
ATOM 775 O O . LEU A 1 104 ? -8.775 -6.351 38.222 1.00 85.75 104 LEU A O 1
ATOM 779 N N . THR A 1 105 ? -10.765 -6.255 37.171 1.00 86.19 105 THR A N 1
ATOM 780 C CA . THR A 1 105 ? -10.694 -4.809 36.894 1.00 86.19 105 THR A CA 1
ATOM 781 C C . THR A 1 105 ? -11.213 -3.944 38.047 1.00 86.19 105 THR A C 1
ATOM 783 O O . THR A 1 105 ? -12.000 -4.413 38.876 1.00 86.19 105 THR A O 1
ATOM 786 N N . SER A 1 106 ? -10.863 -2.654 38.072 1.00 87.19 106 SER A N 1
ATOM 787 C CA . SER A 1 106 ? -11.440 -1.666 39.003 1.00 87.19 106 SER A CA 1
ATOM 788 C C . SER A 1 106 ? -12.975 -1.646 38.946 1.00 87.19 106 SER A C 1
ATOM 790 O O . SER A 1 106 ? -13.643 -1.735 39.978 1.00 87.19 106 SER A O 1
ATOM 792 N N . LEU A 1 107 ? -13.549 -1.636 37.738 1.00 87.00 107 LEU A N 1
ATOM 793 C CA . LEU A 1 107 ? -14.995 -1.681 37.495 1.00 87.00 107 LEU A CA 1
ATOM 794 C C . LEU A 1 107 ? -15.644 -2.968 38.031 1.00 87.00 107 LEU A C 1
ATOM 796 O O . LEU A 1 107 ? -16.765 -2.938 38.541 1.00 87.00 107 LEU A O 1
ATOM 800 N N . ASP A 1 108 ? -14.960 -4.102 37.914 1.00 86.31 108 ASP A N 1
ATOM 801 C CA . ASP A 1 108 ? -15.421 -5.378 38.459 1.00 86.31 108 ASP A CA 1
ATOM 802 C C . ASP A 1 108 ? -15.380 -5.380 39.994 1.00 86.31 108 ASP A C 1
ATOM 804 O O . ASP A 1 108 ? -16.349 -5.789 40.640 1.00 86.31 108 ASP A O 1
ATOM 808 N N . ALA A 1 109 ? -14.314 -4.835 40.585 1.00 86.50 109 ALA A N 1
ATOM 809 C CA . ALA A 1 109 ? -14.187 -4.661 42.028 1.00 86.50 109 ALA A CA 1
ATOM 810 C C . ALA A 1 109 ? -15.257 -3.712 42.608 1.00 86.50 109 ALA A C 1
ATOM 812 O O . ALA A 1 109 ? -15.773 -3.985 43.694 1.00 86.50 109 ALA A O 1
ATOM 813 N N . VAL A 1 110 ? -15.666 -2.659 41.882 1.00 86.31 110 VAL A N 1
ATOM 814 C CA . VAL A 1 110 ? -16.811 -1.802 42.262 1.00 86.31 110 VAL A CA 1
ATOM 815 C C . VAL A 1 110 ? -18.112 -2.607 42.320 1.00 86.31 110 VAL A C 1
ATOM 817 O O . VAL A 1 110 ? -18.801 -2.556 43.337 1.00 86.31 110 VAL A O 1
ATOM 820 N N . LYS A 1 111 ? -18.442 -3.391 41.280 1.00 85.00 111 LYS A N 1
ATOM 821 C CA . LYS A 1 111 ? -19.674 -4.212 41.254 1.00 85.00 111 LYS A CA 1
ATOM 822 C C . LYS A 1 111 ? -19.727 -5.188 42.430 1.00 85.00 111 LYS A C 1
ATOM 824 O O . LYS A 1 111 ? -20.759 -5.310 43.088 1.00 85.00 111 LYS A O 1
ATOM 829 N N . ILE A 1 112 ? -18.603 -5.849 42.712 1.00 85.38 112 ILE A N 1
ATOM 830 C CA . ILE A 1 112 ? -18.452 -6.767 43.847 1.00 85.38 112 ILE A CA 1
ATOM 831 C C . ILE A 1 112 ? -18.652 -6.018 45.174 1.00 85.38 112 ILE A C 1
ATOM 833 O O . ILE A 1 112 ? -19.431 -6.464 46.018 1.00 85.38 112 ILE A O 1
ATOM 837 N N . LEU A 1 113 ? -18.002 -4.860 45.351 1.00 84.25 113 LEU A N 1
ATOM 838 C CA . LEU A 1 113 ? -18.122 -4.043 46.561 1.00 84.25 113 LEU A CA 1
ATOM 839 C C . LEU A 1 113 ? -19.554 -3.542 46.789 1.00 84.25 113 LEU A C 1
ATOM 841 O O . LEU A 1 113 ? -20.012 -3.498 47.933 1.00 84.25 113 LEU A O 1
ATOM 845 N N . ASP A 1 114 ? -20.273 -3.189 45.723 1.00 82.19 114 ASP A N 1
ATOM 846 C CA . ASP A 1 114 ? -21.651 -2.727 45.838 1.00 82.19 114 ASP A CA 1
ATOM 847 C C . ASP A 1 114 ? -22.651 -3.868 46.072 1.00 82.19 114 ASP A C 1
ATOM 849 O O . ASP A 1 114 ? -23.603 -3.681 46.839 1.00 82.19 114 ASP A O 1
ATOM 853 N N . GLY A 1 115 ? -22.393 -5.070 45.544 1.00 75.00 115 GLY A N 1
ATOM 854 C CA . GLY A 1 115 ? -23.167 -6.282 45.842 1.00 75.00 115 GLY A CA 1
ATOM 855 C C . GLY A 1 115 ? -23.216 -6.623 47.339 1.00 75.00 115 GLY A C 1
ATOM 856 O O . GLY A 1 115 ? -24.265 -7.029 47.848 1.00 75.00 115 GLY A O 1
ATOM 857 N N . PHE A 1 116 ? -22.135 -6.355 48.083 1.00 71.94 116 PHE A N 1
ATOM 858 C CA . PHE A 1 116 ? -22.083 -6.537 49.541 1.00 71.94 116 PHE A CA 1
ATOM 859 C C . PHE A 1 116 ? -23.025 -5.611 50.341 1.00 71.94 116 PHE A C 1
ATOM 861 O O . PHE A 1 116 ? -23.240 -5.862 51.525 1.00 71.94 116 PHE A O 1
ATOM 868 N N . ASN A 1 117 ? -23.649 -4.583 49.744 1.00 62.94 117 ASN A N 1
ATOM 869 C CA . ASN A 1 117 ? -24.682 -3.789 50.436 1.00 62.94 117 ASN A CA 1
ATOM 870 C C . ASN A 1 117 ? -26.024 -4.529 50.596 1.00 62.94 117 ASN A C 1
ATOM 872 O O . ASN A 1 117 ? -26.901 -4.041 51.308 1.00 62.94 117 ASN A O 1
ATOM 876 N N . SER A 1 118 ? -26.227 -5.652 49.902 1.00 58.50 118 SER A N 1
ATOM 877 C CA . SER A 1 118 ? -27.553 -6.269 49.765 1.00 58.50 118 SER A CA 1
ATOM 878 C C . SER A 1 118 ? -28.066 -6.990 51.021 1.00 58.50 118 SER A C 1
ATOM 880 O O . SER A 1 118 ? -29.282 -7.050 51.209 1.00 58.50 118 SER A O 1
ATOM 882 N N . VAL A 1 119 ? -27.188 -7.513 51.894 1.00 54.44 119 VAL A N 1
ATOM 883 C CA . VAL A 1 119 ? -27.589 -8.291 53.086 1.00 54.44 119 VAL A CA 1
ATOM 884 C C . VAL A 1 119 ? -26.614 -8.112 54.269 1.00 54.44 119 VAL A C 1
ATOM 886 O O . VAL A 1 119 ? -25.532 -8.687 54.271 1.00 54.44 119 VAL A O 1
ATOM 889 N N . ASP A 1 120 ? -26.997 -7.346 55.300 1.00 45.91 120 ASP A N 1
ATOM 890 C CA . ASP A 1 120 ? -27.393 -7.828 56.652 1.00 45.91 120 ASP A CA 1
ATOM 891 C C . ASP A 1 120 ? -27.278 -6.719 57.743 1.00 45.91 120 ASP A C 1
ATOM 893 O O . ASP A 1 120 ? -26.983 -5.553 57.470 1.00 45.91 120 ASP A O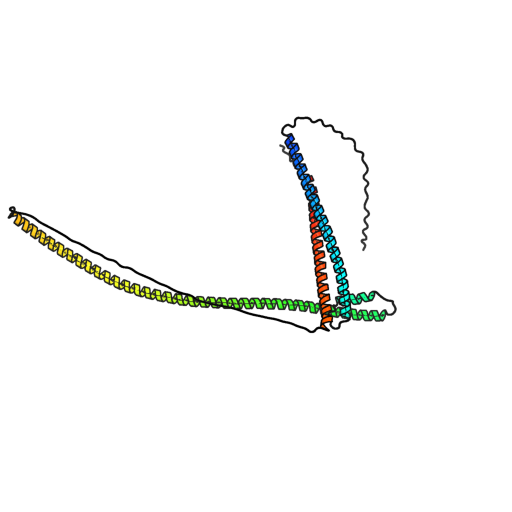 1
ATOM 897 N N . ARG A 1 121 ? -27.618 -7.045 58.998 1.00 56.09 121 ARG A N 1
ATOM 898 C CA . ARG A 1 121 ? -27.994 -6.085 60.054 1.00 56.09 121 ARG A CA 1
ATOM 899 C C . ARG A 1 121 ? -26.819 -5.373 60.740 1.00 56.09 121 ARG A C 1
ATOM 901 O O . ARG A 1 121 ? -26.038 -6.016 61.431 1.00 56.09 121 ARG A O 1
ATOM 908 N N . VAL A 1 122 ? -26.844 -4.035 60.698 1.00 53.69 122 VAL A N 1
ATOM 909 C CA . VAL A 1 122 ? -26.723 -3.009 61.784 1.00 53.69 122 VAL A CA 1
ATOM 910 C C . VAL A 1 122 ? -25.668 -3.142 62.920 1.00 53.69 122 VAL A C 1
ATOM 912 O O . VAL A 1 122 ? -25.267 -2.121 63.468 1.00 53.69 122 VAL A O 1
ATOM 915 N N . SER A 1 123 ? -25.172 -4.320 63.302 1.00 52.50 123 SER A N 1
ATOM 916 C CA . SER A 1 123 ? -24.345 -4.529 64.507 1.00 52.50 123 SER A CA 1
ATOM 917 C C . SER A 1 123 ? -22.823 -4.481 64.290 1.00 52.50 123 SER A C 1
ATOM 919 O O . SER A 1 123 ? -22.085 -4.526 65.270 1.00 52.50 123 SER A O 1
ATOM 921 N N . ILE A 1 124 ? -22.337 -4.416 63.043 1.00 57.16 124 ILE A N 1
ATOM 922 C CA . ILE A 1 124 ? -20.890 -4.422 62.706 1.00 57.16 124 ILE A CA 1
ATOM 923 C C . ILE A 1 124 ? -20.511 -3.192 61.848 1.00 57.16 124 ILE A C 1
ATOM 925 O O . ILE A 1 124 ? -19.546 -3.198 61.086 1.00 57.16 124 ILE A O 1
ATOM 929 N N . VAL A 1 125 ? -21.297 -2.113 61.948 1.00 60.84 125 VAL A N 1
ATOM 930 C CA . VAL A 1 125 ? -21.246 -0.966 61.021 1.00 60.84 125 VAL A CA 1
ATOM 931 C C . VAL A 1 125 ? -19.877 -0.287 60.984 1.00 60.84 125 VAL A C 1
ATOM 933 O O . VAL A 1 125 ? -19.371 -0.030 59.900 1.00 60.84 125 VAL A O 1
ATOM 936 N N . GLU A 1 126 ? -19.247 -0.014 62.127 1.00 61.53 126 GLU A N 1
ATOM 937 C CA . GLU A 1 126 ? -18.031 0.813 62.158 1.00 61.53 126 GLU A CA 1
ATOM 938 C C . GLU A 1 126 ? -16.806 0.112 61.542 1.00 61.53 126 GLU A C 1
ATOM 940 O O . GLU A 1 126 ? -16.094 0.706 60.732 1.00 61.53 126 GLU A O 1
ATOM 945 N N . SER A 1 127 ? -16.619 -1.183 61.825 1.00 60.88 127 SER A N 1
ATOM 946 C CA . SER A 1 127 ? -15.555 -1.995 61.211 1.00 60.88 127 SER A CA 1
ATOM 947 C C . SER A 1 127 ? -15.779 -2.186 59.704 1.00 60.88 127 SER A C 1
ATOM 949 O O . SER A 1 127 ? -14.865 -1.967 58.905 1.00 60.88 127 SER A O 1
ATOM 951 N N . LEU A 1 128 ? -17.016 -2.493 59.289 1.00 66.69 128 LEU A N 1
ATOM 952 C CA . LEU A 1 128 ? -17.372 -2.623 57.871 1.00 66.69 128 LEU A CA 1
ATOM 953 C C . LEU A 1 128 ? -17.220 -1.296 57.108 1.00 66.69 128 LEU A C 1
ATOM 955 O O . LEU A 1 128 ? -16.753 -1.301 55.972 1.00 66.69 128 LEU A O 1
ATOM 959 N N . VAL A 1 129 ? -17.549 -0.153 57.719 1.00 72.25 129 VAL A N 1
ATOM 960 C CA . VAL A 1 129 ? -17.360 1.178 57.112 1.00 72.25 129 VAL A CA 1
ATOM 961 C C . VAL A 1 129 ? -15.879 1.508 56.926 1.00 72.25 129 VAL A C 1
ATOM 963 O O . VAL A 1 129 ? -15.519 2.056 55.883 1.00 72.25 129 VAL A O 1
ATOM 966 N N . MET A 1 130 ? -15.009 1.163 57.879 1.00 72.44 130 MET A N 1
ATOM 967 C CA . MET A 1 130 ? -13.567 1.381 57.718 1.00 72.44 130 MET A CA 1
ATOM 968 C C . MET A 1 130 ? -12.963 0.458 56.652 1.00 72.44 130 MET A C 1
ATOM 970 O O . MET A 1 130 ? -12.263 0.955 55.772 1.00 72.44 130 MET A O 1
ATOM 974 N N . MET A 1 131 ? -13.306 -0.836 56.641 1.00 75.69 131 MET A N 1
ATOM 975 C CA . MET A 1 131 ? -12.857 -1.755 55.582 1.00 75.69 131 MET A CA 1
ATOM 976 C C . MET A 1 131 ? -13.400 -1.367 54.198 1.00 75.69 131 MET A C 1
ATOM 978 O O . MET A 1 131 ? -12.670 -1.427 53.212 1.00 75.69 131 MET A O 1
ATOM 982 N N . ARG A 1 132 ? -14.650 -0.889 54.098 1.00 79.88 132 ARG A N 1
ATOM 983 C CA . ARG A 1 132 ? -15.194 -0.361 52.834 1.00 79.88 132 ARG A CA 1
ATOM 984 C C . ARG A 1 132 ? -14.425 0.869 52.357 1.00 79.88 132 ARG A C 1
ATOM 986 O O . ARG A 1 132 ? -14.213 1.005 51.158 1.00 79.88 132 ARG A O 1
ATOM 993 N N . ARG A 1 133 ? -14.002 1.758 53.264 1.00 81.56 133 ARG A N 1
ATOM 994 C CA . ARG A 1 133 ? -13.188 2.933 52.909 1.00 81.56 133 ARG A CA 1
ATOM 995 C C . ARG A 1 133 ? -11.821 2.534 52.365 1.00 81.56 133 ARG A C 1
ATOM 997 O O . ARG A 1 133 ? -11.440 3.083 51.340 1.00 81.56 133 ARG A O 1
ATOM 1004 N N . THR A 1 134 ? -11.126 1.582 52.994 1.00 85.19 134 THR A N 1
ATOM 1005 C CA . THR A 1 134 ? -9.818 1.122 52.498 1.00 85.19 134 THR A CA 1
ATOM 1006 C C . THR A 1 134 ? -9.948 0.396 51.160 1.00 85.19 134 THR A C 1
ATOM 1008 O O . THR A 1 134 ? -9.231 0.732 50.225 1.00 85.19 134 THR A O 1
ATOM 1011 N N . VAL A 1 135 ? -10.923 -0.507 50.996 1.00 84.69 135 VAL A N 1
ATOM 1012 C CA . VAL A 1 135 ? -11.167 -1.163 49.694 1.00 84.69 135 VAL A CA 1
ATOM 1013 C C . VAL A 1 135 ? -11.538 -0.138 48.612 1.00 84.69 135 VAL A C 1
ATOM 1015 O O . VAL A 1 135 ? -11.030 -0.217 47.499 1.00 84.69 135 VAL A O 1
ATOM 1018 N N . ALA A 1 136 ? -12.344 0.880 48.929 1.00 87.44 136 ALA A N 1
ATOM 1019 C CA . ALA A 1 136 ? -12.680 1.947 47.984 1.00 87.44 136 ALA A CA 1
ATOM 1020 C C . ALA A 1 136 ? -11.498 2.876 47.632 1.00 87.44 136 ALA A C 1
ATOM 1022 O O . ALA A 1 136 ? -11.552 3.532 46.592 1.00 87.44 136 ALA A O 1
ATOM 1023 N N . THR A 1 137 ? -10.443 2.956 48.453 1.00 89.31 137 THR A N 1
ATOM 1024 C CA . THR A 1 137 ? -9.191 3.635 48.069 1.00 89.31 137 THR A CA 1
ATOM 1025 C C . THR A 1 137 ? -8.284 2.746 47.222 1.00 89.31 137 THR A C 1
ATOM 1027 O O . THR A 1 137 ? -7.741 3.242 46.240 1.00 89.31 137 THR A O 1
ATOM 1030 N N . GLU A 1 138 ? -8.186 1.443 47.512 1.00 90.00 138 GLU A N 1
ATOM 1031 C CA . GLU A 1 138 ? -7.432 0.499 46.663 1.00 90.00 138 GLU A CA 1
ATOM 1032 C C . GLU A 1 138 ? -8.037 0.400 45.251 1.00 90.00 138 GLU A C 1
ATOM 1034 O O . GLU A 1 138 ? -7.312 0.441 44.261 1.00 90.00 138 GLU A O 1
ATOM 1039 N N . ILE A 1 139 ? -9.373 0.367 45.136 1.00 89.94 139 ILE A N 1
ATOM 1040 C CA . ILE A 1 139 ? -10.083 0.372 43.843 1.00 89.94 139 ILE A CA 1
ATOM 1041 C C . ILE A 1 139 ? -9.738 1.612 43.006 1.00 89.94 139 ILE A C 1
ATOM 1043 O O . ILE A 1 139 ? -9.592 1.496 41.793 1.00 89.94 139 ILE A O 1
ATOM 1047 N N . LYS A 1 140 ? -9.567 2.782 43.634 1.00 89.75 140 LYS A N 1
ATOM 1048 C CA . LYS A 1 140 ? -9.151 4.009 42.934 1.00 89.75 140 LYS A CA 1
ATOM 1049 C C . LYS A 1 140 ? -7.686 3.983 42.520 1.00 89.75 140 LYS A C 1
ATOM 1051 O O . LYS A 1 140 ? -7.367 4.418 41.422 1.00 89.75 140 LYS A O 1
ATOM 1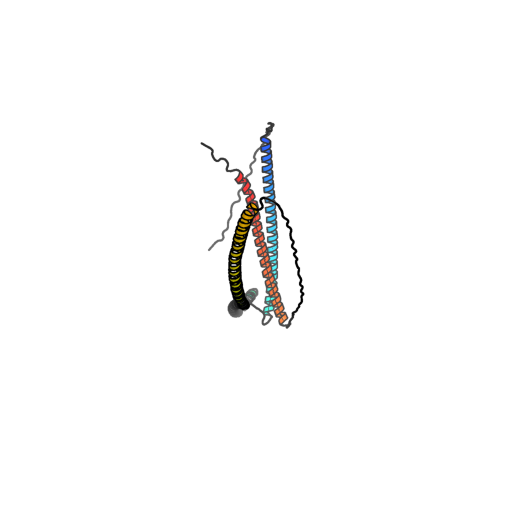056 N N . GLY A 1 141 ? -6.808 3.430 43.358 1.00 91.69 141 GLY A N 1
ATOM 1057 C CA . GLY A 1 141 ? -5.420 3.172 42.967 1.00 91.69 141 GLY A CA 1
ATOM 1058 C C . GLY A 1 141 ? -5.338 2.240 41.753 1.00 91.69 141 GLY A C 1
ATOM 1059 O O . GLY A 1 141 ? -4.553 2.484 40.841 1.00 91.69 141 GLY A O 1
ATOM 1060 N N . LEU A 1 142 ? -6.201 1.220 41.698 1.00 90.38 142 LEU A N 1
ATOM 1061 C CA . LEU A 1 142 ? -6.334 0.339 40.538 1.00 90.38 142 LEU A CA 1
ATOM 1062 C C . LEU A 1 142 ? -6.895 1.078 39.309 1.00 90.38 142 LEU A C 1
ATOM 1064 O O . LEU A 1 142 ? -6.330 0.933 38.234 1.00 90.38 142 LEU A O 1
ATOM 1068 N N . GLU A 1 143 ? -7.934 1.906 39.457 1.00 90.12 143 GLU A N 1
ATOM 1069 C CA . GLU A 1 143 ? -8.503 2.741 38.378 1.00 90.12 143 GLU A CA 1
ATOM 1070 C C . GLU A 1 143 ? -7.453 3.696 37.766 1.00 90.12 143 GLU A C 1
ATOM 1072 O O . GLU A 1 143 ? -7.327 3.791 36.542 1.00 90.12 143 GLU A O 1
ATOM 1077 N N . GLU A 1 144 ? -6.639 4.354 38.600 1.00 91.81 144 GLU A N 1
ATOM 1078 C CA . GLU A 1 144 ? -5.540 5.227 38.160 1.00 91.81 144 GLU A CA 1
ATOM 1079 C C . GLU A 1 144 ? -4.438 4.446 37.414 1.00 91.81 144 GLU A C 1
ATOM 1081 O O . GLU A 1 144 ? -3.947 4.898 36.373 1.00 91.81 144 GLU A O 1
ATOM 1086 N N . VAL A 1 145 ? -4.074 3.251 37.899 1.00 92.69 145 VAL A N 1
ATOM 1087 C CA . VAL A 1 145 ? -3.080 2.372 37.255 1.00 92.69 145 VAL A CA 1
ATOM 1088 C C . VAL A 1 145 ? -3.606 1.777 35.944 1.00 92.69 145 VAL A C 1
ATOM 1090 O O . VAL A 1 145 ? -2.867 1.740 34.960 1.00 92.69 145 VAL A O 1
ATOM 1093 N N . GLU A 1 146 ? -4.872 1.362 35.888 1.00 90.38 146 GLU A N 1
ATOM 1094 C CA . GLU A 1 146 ? -5.534 0.874 34.671 1.00 90.38 146 GLU A CA 1
ATOM 1095 C C . GLU A 1 146 ? -5.607 1.962 33.597 1.00 90.38 146 GLU A C 1
ATOM 1097 O O . GLU A 1 146 ? -5.266 1.702 32.442 1.00 90.38 146 GLU A O 1
ATOM 1102 N N . GLY A 1 147 ? -5.977 3.192 33.970 1.00 90.00 147 GLY A N 1
ATOM 1103 C CA . GLY A 1 147 ? -5.982 4.339 33.059 1.00 90.00 147 GLY A CA 1
ATOM 1104 C C . GLY A 1 147 ? -4.587 4.664 32.515 1.00 90.00 147 GLY A C 1
ATOM 1105 O O . GLY A 1 147 ? -4.421 4.868 31.309 1.00 90.00 147 GLY A O 1
ATOM 1106 N N . GLY A 1 148 ? -3.566 4.644 33.379 1.00 92.56 148 GLY A N 1
ATOM 1107 C CA . GLY A 1 148 ? -2.168 4.818 32.977 1.00 92.56 148 GLY A CA 1
ATOM 1108 C C . GLY A 1 148 ? -1.666 3.709 32.044 1.00 92.56 148 GLY A C 1
ATOM 1109 O O . GLY A 1 148 ? -1.009 3.993 31.041 1.00 92.56 148 GLY A O 1
ATOM 1110 N N . TYR A 1 149 ? -2.018 2.452 32.328 1.00 91.31 149 TYR A N 1
ATOM 1111 C CA . TYR A 1 149 ? -1.668 1.306 31.489 1.00 91.31 149 TYR A CA 1
ATOM 1112 C C . TYR A 1 149 ? -2.372 1.350 30.127 1.00 91.31 149 TYR A C 1
ATOM 1114 O O . TYR A 1 149 ? -1.722 1.145 29.104 1.00 91.31 149 TYR A O 1
ATOM 1122 N N . ALA A 1 150 ? -3.664 1.686 30.082 1.00 88.50 150 ALA A N 1
ATOM 1123 C CA . ALA A 1 150 ? -4.414 1.828 28.835 1.00 88.50 150 ALA A CA 1
ATOM 1124 C C . ALA A 1 150 ? -3.809 2.910 27.924 1.00 88.50 150 ALA A C 1
ATOM 1126 O O . ALA A 1 150 ? -3.577 2.659 26.740 1.00 88.50 150 ALA A O 1
ATOM 1127 N N . ALA A 1 151 ? -3.464 4.076 28.482 1.00 91.94 151 ALA A N 1
ATOM 1128 C CA . ALA A 1 151 ? -2.787 5.143 27.745 1.00 91.94 151 ALA A CA 1
ATOM 1129 C C . ALA A 1 151 ? -1.399 4.715 27.226 1.00 91.94 151 ALA A C 1
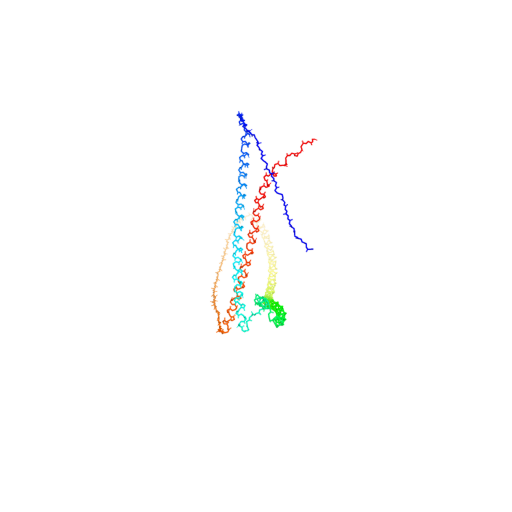ATOM 1131 O O . ALA A 1 151 ? -1.022 5.062 26.106 1.00 91.94 151 ALA A O 1
ATOM 1132 N N . TRP A 1 152 ? -0.650 3.928 28.007 1.00 95.88 152 TRP A N 1
ATOM 1133 C CA . TRP A 1 152 ? 0.643 3.381 27.583 1.00 95.88 152 TRP A CA 1
ATOM 1134 C C . TRP A 1 152 ? 0.506 2.334 26.467 1.00 95.88 152 TRP A C 1
ATOM 1136 O O . TRP A 1 152 ? 1.294 2.347 25.523 1.00 95.88 152 TRP A O 1
ATOM 1146 N N . VAL A 1 153 ? -0.513 1.469 26.524 1.00 92.50 153 VAL A N 1
ATOM 1147 C CA . VAL A 1 153 ? -0.818 0.487 25.467 1.00 92.50 153 VAL A CA 1
ATOM 1148 C C . VAL A 1 153 ? -1.250 1.176 24.169 1.00 92.50 153 VAL A C 1
ATOM 1150 O O . VAL A 1 153 ? -0.812 0.759 23.095 1.00 92.50 153 VAL A O 1
ATOM 1153 N N . GLU A 1 154 ? -2.047 2.249 24.238 1.00 93.44 154 GLU A N 1
ATOM 1154 C CA . GLU A 1 154 ? -2.354 3.068 23.058 1.00 93.44 154 GLU A CA 1
ATOM 1155 C C . GLU A 1 154 ? -1.089 3.664 22.430 1.00 93.44 154 GLU A C 1
ATOM 1157 O O . GLU A 1 154 ? -0.889 3.540 21.222 1.00 93.44 154 GLU A O 1
ATOM 1162 N N . GLU A 1 155 ? -0.227 4.296 23.230 1.00 94.94 155 GLU A N 1
ATOM 1163 C CA . GLU A 1 155 ? 0.985 4.952 22.728 1.00 94.94 155 GLU A CA 1
ATOM 1164 C C . GLU A 1 155 ? 1.991 3.939 22.160 1.00 94.94 155 GLU A C 1
ATOM 1166 O O . GLU A 1 155 ? 2.536 4.152 21.077 1.00 94.94 155 GLU A O 1
ATOM 1171 N N . ALA A 1 156 ? 2.166 2.784 22.811 1.00 94.81 156 ALA A N 1
ATOM 1172 C CA . ALA A 1 156 ? 2.953 1.674 22.274 1.00 94.81 156 ALA A CA 1
ATOM 1173 C C . ALA A 1 156 ? 2.390 1.168 20.931 1.00 94.81 156 ALA A C 1
ATOM 1175 O O . ALA A 1 156 ? 3.154 0.906 20.001 1.00 94.81 156 ALA A O 1
ATOM 1176 N N . GLY A 1 157 ? 1.060 1.095 20.794 1.00 94.81 157 GLY A N 1
ATOM 1177 C CA . GLY A 1 157 ? 0.391 0.764 19.535 1.00 94.81 157 GLY A CA 1
ATOM 1178 C C . GLY A 1 157 ? 0.661 1.784 18.423 1.00 94.81 157 GLY A C 1
ATOM 1179 O O . GLY A 1 157 ? 0.963 1.390 17.295 1.00 94.81 157 GLY A O 1
ATOM 1180 N N . ARG A 1 158 ? 0.623 3.087 18.736 1.00 96.19 158 ARG A N 1
ATOM 1181 C CA . ARG A 1 158 ? 0.963 4.168 17.788 1.00 96.19 158 ARG A CA 1
ATOM 1182 C C . ARG A 1 158 ? 2.420 4.058 17.330 1.00 96.19 158 ARG A C 1
ATOM 1184 O O . ARG A 1 158 ? 2.674 4.025 16.125 1.00 96.19 158 ARG A O 1
ATOM 1191 N N . ILE A 1 159 ? 3.355 3.910 18.272 1.00 95.88 159 ILE A N 1
ATOM 1192 C CA . ILE A 1 159 ? 4.794 3.758 18.002 1.00 95.88 159 ILE A CA 1
ATOM 1193 C C . ILE A 1 159 ? 5.067 2.542 17.104 1.00 95.88 159 ILE A C 1
ATOM 1195 O O . ILE A 1 159 ? 5.831 2.657 16.145 1.00 95.88 159 ILE A O 1
ATOM 1199 N N . GLU A 1 160 ? 4.415 1.403 17.353 1.00 95.75 160 GLU A N 1
ATOM 1200 C CA . GLU A 1 160 ? 4.534 0.211 16.505 1.00 95.75 160 GLU A CA 1
ATOM 1201 C C . GLU A 1 160 ? 3.978 0.457 15.091 1.00 95.75 160 GLU A C 1
ATOM 1203 O O . GLU A 1 160 ? 4.627 0.099 14.105 1.00 95.75 160 GLU A O 1
ATOM 1208 N N . THR A 1 161 ? 2.828 1.131 14.944 1.00 96.00 161 THR A N 1
ATOM 1209 C CA . THR A 1 161 ? 2.315 1.481 13.604 1.00 96.00 161 THR A CA 1
ATOM 1210 C C . THR A 1 161 ? 3.260 2.411 12.840 1.00 96.00 161 THR A C 1
ATOM 1212 O O . THR A 1 161 ? 3.573 2.129 11.681 1.00 96.00 161 THR A O 1
ATOM 1215 N N . GLU A 1 162 ? 3.808 3.444 13.488 1.00 97.12 162 GLU A N 1
ATOM 1216 C CA . GLU A 1 162 ? 4.813 4.320 12.877 1.00 97.12 162 GLU A CA 1
ATOM 1217 C C . GLU A 1 162 ? 6.094 3.564 12.505 1.00 97.12 162 GLU A C 1
ATOM 1219 O O . GLU A 1 162 ? 6.652 3.781 11.427 1.00 97.12 162 GLU A O 1
ATOM 1224 N N . TYR A 1 163 ? 6.568 2.657 13.363 1.00 96.88 163 TYR A N 1
ATOM 1225 C CA . TYR A 1 163 ? 7.742 1.833 13.081 1.00 96.88 163 TYR A CA 1
ATOM 1226 C C . TYR A 1 163 ? 7.518 0.940 11.853 1.00 96.88 163 TYR A C 1
ATOM 1228 O O . TYR A 1 163 ? 8.377 0.879 10.964 1.00 96.88 163 TYR A O 1
ATOM 1236 N N . GLN A 1 164 ? 6.347 0.309 11.738 1.00 96.75 164 GLN A N 1
ATOM 1237 C CA . GLN A 1 164 ? 5.994 -0.487 10.564 1.00 96.75 164 GLN A CA 1
ATOM 1238 C C . GLN A 1 164 ? 5.880 0.355 9.289 1.00 96.75 164 GLN A C 1
ATOM 1240 O O . GLN A 1 164 ? 6.309 -0.102 8.229 1.00 96.75 164 GLN A O 1
ATOM 1245 N N . GLU A 1 165 ? 5.308 1.558 9.352 1.00 97.44 165 GLU A N 1
ATOM 1246 C CA . GLU A 1 165 ? 5.208 2.462 8.198 1.00 97.44 165 GLU A CA 1
ATOM 1247 C C . GLU A 1 165 ? 6.580 2.958 7.739 1.00 97.44 165 GLU A C 1
ATOM 1249 O O . GLU A 1 165 ? 6.915 2.821 6.560 1.00 97.44 165 GLU A O 1
ATOM 1254 N N . ARG A 1 166 ? 7.426 3.421 8.668 1.00 97.00 166 ARG A N 1
ATOM 1255 C CA . ARG A 1 166 ? 8.818 3.814 8.389 1.00 97.00 166 ARG A CA 1
ATOM 1256 C C . ARG A 1 166 ? 9.619 2.648 7.794 1.00 97.00 166 ARG A C 1
ATOM 1258 O O . ARG A 1 166 ? 10.338 2.838 6.816 1.00 97.00 166 ARG A O 1
ATOM 1265 N N . THR A 1 167 ? 9.434 1.427 8.303 1.00 97.00 167 THR A N 1
ATOM 1266 C CA . THR A 1 167 ? 10.082 0.211 7.772 1.00 97.00 167 THR A CA 1
ATOM 1267 C C . THR A 1 167 ? 9.590 -0.154 6.363 1.00 97.00 167 THR A C 1
ATOM 1269 O O . THR A 1 167 ? 10.387 -0.571 5.520 1.00 97.00 167 THR A O 1
ATOM 1272 N N . LYS A 1 168 ? 8.295 0.022 6.062 1.00 97.31 168 LYS A N 1
ATOM 1273 C CA . LYS A 1 168 ? 7.740 -0.168 4.706 1.00 97.31 168 LYS A CA 1
ATOM 1274 C C . LYS A 1 168 ? 8.289 0.882 3.732 1.00 97.31 168 LYS A C 1
ATOM 1276 O O . LYS A 1 168 ? 8.705 0.519 2.635 1.00 97.31 168 LYS A O 1
ATOM 1281 N N . ALA A 1 169 ? 8.345 2.149 4.146 1.00 97.25 169 ALA A N 1
ATOM 1282 C CA . ALA A 1 169 ? 8.889 3.247 3.348 1.00 97.25 169 ALA A CA 1
ATOM 1283 C C . ALA A 1 169 ? 10.390 3.068 3.052 1.00 97.25 169 ALA A C 1
ATOM 1285 O O . ALA A 1 169 ? 10.812 3.271 1.916 1.00 97.25 169 ALA A O 1
ATOM 1286 N N . MET A 1 170 ? 11.180 2.615 4.034 1.00 97.56 170 MET A N 1
ATOM 1287 C CA . MET A 1 170 ? 12.599 2.282 3.849 1.00 97.56 170 MET A CA 1
ATOM 1288 C C . MET A 1 170 ? 12.789 1.202 2.775 1.00 97.56 170 MET A C 1
ATOM 1290 O O . MET A 1 170 ? 13.488 1.448 1.798 1.00 97.56 170 MET A O 1
ATOM 1294 N N . ARG A 1 171 ? 12.082 0.068 2.876 1.00 96.75 171 ARG A N 1
ATOM 1295 C CA . ARG A 1 171 ? 12.167 -1.022 1.881 1.00 96.75 171 ARG A CA 1
ATOM 1296 C C . ARG A 1 171 ? 11.725 -0.602 0.478 1.00 96.75 171 ARG A C 1
ATOM 1298 O O . ARG A 1 171 ? 12.265 -1.085 -0.512 1.00 96.75 171 ARG A O 1
ATOM 1305 N N . GLN A 1 172 ? 10.752 0.305 0.377 1.00 97.69 172 GLN A N 1
ATOM 1306 C CA . GLN A 1 172 ? 10.356 0.894 -0.906 1.00 97.69 172 GLN A CA 1
ATOM 1307 C C . GLN A 1 172 ? 11.442 1.821 -1.469 1.00 97.69 172 GLN A C 1
ATOM 1309 O O . GLN A 1 172 ? 11.689 1.796 -2.672 1.00 97.69 172 GLN A O 1
ATOM 1314 N N . ALA A 1 173 ? 12.114 2.611 -0.629 1.00 96.88 173 ALA A N 1
ATOM 1315 C CA . ALA A 1 173 ? 13.238 3.446 -1.049 1.00 96.88 173 ALA A CA 1
ATOM 1316 C C . ALA A 1 173 ? 14.448 2.606 -1.501 1.00 96.88 173 ALA A C 1
ATOM 1318 O O . ALA A 1 173 ? 15.050 2.930 -2.523 1.00 96.88 173 ALA A O 1
ATOM 1319 N N . GLU A 1 174 ? 14.752 1.508 -0.802 1.00 97.44 174 GLU A N 1
ATOM 1320 C CA . GLU A 1 174 ? 15.798 0.540 -1.168 1.00 97.44 174 GLU A CA 1
ATOM 1321 C C . GLU A 1 174 ? 15.516 -0.090 -2.543 1.00 97.44 174 GLU A C 1
ATOM 1323 O O . GLU A 1 174 ? 16.317 0.070 -3.463 1.00 97.44 174 GLU A O 1
ATOM 1328 N N . ALA A 1 175 ? 14.336 -0.691 -2.737 1.00 97.44 175 ALA A N 1
ATOM 1329 C CA . ALA A 1 175 ? 13.955 -1.302 -4.015 1.00 97.44 175 ALA A CA 1
ATOM 1330 C C . ALA A 1 175 ? 13.909 -0.290 -5.182 1.00 97.44 175 ALA A C 1
ATOM 1332 O O . ALA A 1 175 ? 14.267 -0.615 -6.316 1.00 97.44 175 ALA A O 1
ATOM 1333 N N . ASN A 1 176 ? 13.504 0.959 -4.917 1.00 97.25 176 ASN A N 1
ATOM 1334 C CA . ASN A 1 176 ? 13.558 2.033 -5.911 1.00 97.25 176 ASN A CA 1
ATOM 1335 C C . ASN A 1 176 ? 15.007 2.416 -6.266 1.00 97.25 176 ASN A C 1
ATOM 1337 O O . ASN A 1 176 ? 15.294 2.667 -7.436 1.00 97.25 176 ASN A O 1
ATOM 1341 N N . ALA A 1 177 ? 15.922 2.451 -5.293 1.00 97.06 177 ALA A N 1
ATOM 1342 C CA . ALA A 1 177 ? 17.335 2.742 -5.533 1.00 97.06 177 ALA A CA 1
ATOM 1343 C C . ALA A 1 177 ? 18.018 1.632 -6.352 1.00 97.06 177 ALA A C 1
ATOM 1345 O O . ALA A 1 177 ? 18.747 1.936 -7.297 1.00 97.06 177 ALA A O 1
ATOM 1346 N N . GLU A 1 178 ? 17.725 0.361 -6.060 1.00 97.62 178 GLU A N 1
ATOM 1347 C CA . GLU A 1 178 ? 18.189 -0.788 -6.852 1.00 97.62 178 GLU A CA 1
ATOM 1348 C C . GLU A 1 178 ? 17.693 -0.708 -8.306 1.00 97.62 178 GLU A C 1
ATOM 1350 O O . GLU A 1 178 ? 18.491 -0.776 -9.243 1.00 97.62 178 GLU A O 1
ATOM 1355 N N . ALA A 1 179 ? 16.394 -0.462 -8.511 1.00 97.06 179 ALA A N 1
ATOM 1356 C CA . ALA A 1 179 ? 15.806 -0.330 -9.846 1.00 97.06 179 ALA A CA 1
ATOM 1357 C C . ALA A 1 179 ? 16.386 0.854 -10.651 1.00 97.06 179 ALA A C 1
ATOM 1359 O O . ALA A 1 179 ? 16.543 0.757 -11.873 1.00 97.06 179 ALA A O 1
ATOM 1360 N N . VAL A 1 180 ? 16.732 1.962 -9.981 1.00 97.31 180 VAL A N 1
ATOM 1361 C CA . VAL A 1 180 ? 17.425 3.107 -10.596 1.00 97.31 180 VAL A CA 1
ATOM 1362 C C . VAL A 1 180 ? 18.865 2.749 -10.967 1.00 97.31 180 VAL A C 1
ATOM 1364 O O . VAL A 1 180 ? 19.274 3.044 -12.089 1.00 97.31 180 VAL A O 1
ATOM 1367 N N . ALA A 1 181 ? 19.611 2.054 -10.104 1.00 97.56 181 ALA A N 1
ATOM 1368 C CA . ALA A 1 181 ? 20.977 1.613 -10.401 1.00 97.56 181 ALA A CA 1
ATOM 1369 C C . ALA A 1 181 ? 21.027 0.623 -11.585 1.00 97.56 181 ALA A C 1
ATOM 1371 O O . ALA A 1 181 ? 21.886 0.733 -12.464 1.00 97.56 181 ALA A O 1
ATOM 1372 N N . GLU A 1 182 ? 20.065 -0.302 -11.683 1.00 97.62 182 GLU A N 1
ATOM 1373 C CA . GLU A 1 182 ? 19.927 -1.169 -12.860 1.00 97.62 182 GLU A CA 1
ATOM 1374 C C . GLU A 1 182 ? 19.592 -0.393 -14.142 1.00 97.62 182 GLU A C 1
ATOM 1376 O O . GLU A 1 182 ? 20.011 -0.790 -15.234 1.00 97.62 182 GLU A O 1
ATOM 1381 N N . ALA A 1 183 ? 18.792 0.672 -14.042 1.00 96.62 183 ALA A N 1
ATOM 1382 C CA . ALA A 1 183 ? 18.442 1.519 -15.179 1.00 96.62 183 ALA A CA 1
ATOM 1383 C C . ALA A 1 183 ? 19.637 2.368 -15.638 1.00 96.62 183 ALA A C 1
ATOM 1385 O O . ALA A 1 183 ? 19.889 2.461 -16.841 1.00 96.62 183 ALA A O 1
ATOM 1386 N N . GLU A 1 184 ? 20.413 2.916 -14.700 1.00 97.62 184 GLU A N 1
ATOM 1387 C CA . GLU A 1 184 ? 21.659 3.633 -14.979 1.00 97.62 184 GLU A CA 1
ATOM 1388 C C . GLU A 1 184 ? 22.678 2.720 -15.672 1.00 97.62 184 GLU A C 1
ATOM 1390 O O . GLU A 1 184 ? 23.207 3.082 -16.725 1.00 97.62 184 GLU A O 1
ATOM 1395 N N . LYS A 1 185 ? 22.885 1.497 -15.164 1.00 97.94 185 LYS A N 1
ATOM 1396 C CA . LYS A 1 185 ? 23.779 0.512 -15.791 1.00 97.94 185 LYS A CA 1
ATOM 1397 C C . LYS A 1 185 ? 23.394 0.238 -17.251 1.00 97.94 185 LYS A C 1
ATOM 1399 O O . LYS A 1 185 ? 24.244 0.319 -18.136 1.00 97.94 185 LYS A O 1
ATOM 1404 N N . ARG A 1 186 ? 22.106 -0.013 -17.520 1.00 96.81 186 ARG A N 1
ATOM 1405 C CA . ARG A 1 186 ? 21.583 -0.218 -18.885 1.00 96.81 186 ARG A CA 1
ATOM 1406 C C . ARG A 1 186 ? 21.761 1.018 -19.774 1.00 96.81 186 ARG A C 1
ATOM 1408 O O . ARG A 1 186 ? 22.046 0.878 -20.963 1.00 96.81 186 ARG A O 1
ATOM 1415 N N . ALA A 1 187 ? 21.635 2.224 -19.217 1.00 96.81 187 ALA A N 1
ATOM 1416 C CA . ALA A 1 187 ? 21.897 3.466 -19.942 1.00 96.81 187 ALA A CA 1
ATOM 1417 C C . ALA A 1 187 ? 23.390 3.640 -20.283 1.00 96.81 187 ALA A C 1
ATOM 1419 O O . ALA A 1 187 ? 23.709 4.071 -21.393 1.00 96.81 187 ALA A O 1
ATOM 1420 N N . MET A 1 188 ? 24.308 3.255 -19.387 1.00 97.81 188 MET A N 1
ATOM 1421 C CA . MET A 1 188 ? 25.749 3.238 -19.673 1.00 97.81 188 MET A CA 1
ATOM 1422 C C . MET A 1 188 ? 26.103 2.228 -20.773 1.00 97.81 188 MET A C 1
ATOM 1424 O O . MET A 1 188 ? 26.819 2.582 -21.709 1.00 97.81 188 MET A O 1
ATOM 1428 N N . GLU A 1 189 ? 25.568 1.005 -20.708 1.00 97.69 189 GLU A N 1
ATOM 1429 C CA . GLU A 1 189 ? 25.761 -0.037 -21.731 1.00 97.69 189 GLU A CA 1
ATOM 1430 C C . GLU A 1 189 ? 25.277 0.442 -23.117 1.00 97.69 189 GLU A C 1
ATOM 1432 O O . GLU A 1 189 ? 26.015 0.360 -24.103 1.00 97.69 189 GLU A O 1
ATOM 1437 N N . ALA A 1 190 ? 24.086 1.049 -23.190 1.00 97.56 190 ALA A N 1
ATOM 1438 C CA . ALA A 1 190 ? 23.554 1.636 -24.423 1.00 97.56 190 ALA A CA 1
ATOM 1439 C C . ALA A 1 190 ? 24.402 2.812 -24.952 1.00 97.56 190 ALA A C 1
ATOM 1441 O O . ALA A 1 190 ? 24.587 2.953 -26.163 1.00 97.56 190 ALA A O 1
ATOM 1442 N N . LEU A 1 191 ? 24.953 3.644 -24.063 1.00 97.38 191 LEU A N 1
ATOM 1443 C CA . LEU A 1 191 ? 25.821 4.772 -24.416 1.00 97.38 191 LEU A CA 1
ATOM 1444 C C . LEU A 1 191 ? 27.194 4.317 -24.942 1.00 97.38 191 LEU A C 1
ATOM 1446 O O . LEU A 1 191 ? 27.757 4.982 -25.817 1.00 97.38 191 LEU A O 1
ATOM 1450 N N . VAL A 1 192 ? 27.726 3.186 -24.467 1.00 98.44 192 VAL A N 1
ATOM 1451 C CA . VAL A 1 192 ? 28.928 2.558 -25.045 1.00 98.44 192 VAL A CA 1
ATOM 1452 C C . VAL A 1 192 ? 28.633 2.056 -26.460 1.00 98.44 192 VAL A C 1
ATOM 1454 O O . VAL A 1 192 ? 29.318 2.473 -27.394 1.00 98.44 192 VAL A O 1
ATOM 1457 N N . ALA A 1 193 ? 27.564 1.277 -26.651 1.00 97.44 193 ALA A N 1
ATOM 1458 C CA . ALA A 1 193 ? 27.174 0.776 -27.973 1.00 97.44 193 ALA A CA 1
ATOM 1459 C C . ALA A 1 193 ? 26.911 1.912 -28.986 1.00 97.44 193 ALA A C 1
ATOM 1461 O O . ALA A 1 193 ? 27.335 1.843 -30.140 1.00 97.44 193 ALA A O 1
ATOM 1462 N N . ALA A 1 194 ? 26.281 3.011 -28.555 1.00 97.19 194 ALA A N 1
ATOM 1463 C CA . ALA A 1 194 ? 26.077 4.192 -29.396 1.00 97.19 194 ALA A CA 1
ATOM 1464 C C . ALA A 1 194 ? 27.402 4.845 -29.842 1.00 97.19 194 ALA A C 1
ATOM 1466 O O . ALA A 1 194 ? 27.525 5.265 -30.993 1.00 97.19 194 ALA A O 1
ATOM 1467 N N . ARG A 1 195 ? 28.417 4.901 -28.967 1.00 98.00 195 ARG A N 1
ATOM 1468 C CA . ARG A 1 195 ? 29.758 5.412 -29.313 1.00 98.00 195 ARG A CA 1
ATOM 1469 C C . ARG A 1 195 ? 30.485 4.507 -30.308 1.00 98.00 195 ARG A C 1
ATOM 1471 O O . ARG A 1 195 ? 31.174 5.020 -31.188 1.00 98.00 195 ARG A O 1
ATOM 1478 N N . GLU A 1 196 ? 30.330 3.192 -30.196 1.00 98.06 196 GLU A N 1
ATOM 1479 C CA . GLU A 1 196 ? 30.901 2.232 -31.150 1.00 98.06 196 GLU A CA 1
ATOM 1480 C C . GLU A 1 196 ? 30.266 2.377 -32.539 1.00 98.06 196 GLU A C 1
ATOM 1482 O O . GLU A 1 196 ? 30.987 2.459 -33.535 1.00 98.06 196 GLU A O 1
ATOM 1487 N N . LEU A 1 197 ? 28.938 2.522 -32.611 1.00 97.69 197 LEU A N 1
ATOM 1488 C CA . LEU A 1 197 ? 28.219 2.778 -33.866 1.00 97.69 197 LEU A CA 1
ATOM 1489 C C . LEU A 1 197 ? 28.658 4.086 -34.542 1.00 97.69 197 LEU A C 1
ATOM 1491 O O . LEU A 1 197 ? 28.852 4.101 -35.758 1.00 97.69 197 LEU A O 1
ATOM 1495 N N . VAL A 1 198 ? 28.881 5.163 -33.776 1.00 98.00 198 VAL A N 1
ATOM 1496 C CA . VAL A 1 198 ? 29.446 6.417 -34.312 1.00 98.00 198 VAL A CA 1
ATOM 1497 C C . VAL A 1 198 ? 30.846 6.181 -34.885 1.00 98.00 198 VAL A C 1
ATOM 1499 O O . VAL A 1 198 ? 31.078 6.504 -36.046 1.00 98.00 198 VAL A O 1
ATOM 1502 N N . GLN A 1 199 ? 31.746 5.513 -34.153 1.00 98.06 199 GLN A N 1
ATOM 1503 C CA . GLN A 1 199 ? 33.090 5.202 -34.666 1.00 98.06 199 GLN A CA 1
ATOM 1504 C C . GLN A 1 199 ? 33.075 4.316 -35.923 1.00 98.06 199 GLN A C 1
ATOM 1506 O O . GLN A 1 199 ? 33.941 4.464 -36.787 1.00 98.06 199 GLN A O 1
ATOM 1511 N N . MET A 1 200 ? 32.125 3.384 -36.041 1.00 97.56 200 MET A N 1
ATOM 1512 C CA . MET A 1 200 ? 31.943 2.583 -37.257 1.00 97.56 200 MET A CA 1
ATOM 1513 C C . MET A 1 200 ? 31.446 3.441 -38.427 1.00 97.56 200 MET A C 1
ATOM 1515 O O . MET A 1 200 ? 31.970 3.314 -39.535 1.00 97.56 200 MET A O 1
ATOM 1519 N N . SER A 1 201 ? 30.494 4.343 -38.176 1.00 96.94 201 SER A N 1
ATOM 1520 C CA . SER A 1 201 ? 29.981 5.301 -39.162 1.00 96.94 201 SER A CA 1
ATOM 1521 C C . SER A 1 201 ? 31.077 6.248 -39.663 1.00 96.94 201 SER A C 1
ATOM 1523 O O . SER A 1 201 ? 31.237 6.416 -40.871 1.00 96.94 201 SER A O 1
ATOM 1525 N N . ASP A 1 202 ? 31.904 6.791 -38.766 1.00 97.81 202 ASP A N 1
ATOM 1526 C CA . ASP A 1 202 ? 33.018 7.682 -39.113 1.00 97.81 202 ASP A CA 1
ATOM 1527 C C . ASP A 1 202 ? 34.062 6.980 -39.995 1.00 97.81 202 ASP A C 1
ATOM 1529 O O . ASP A 1 202 ? 34.541 7.551 -40.978 1.00 97.81 202 ASP A O 1
ATOM 1533 N N . ARG A 1 203 ? 34.382 5.710 -39.699 1.00 97.62 203 ARG A N 1
ATOM 1534 C CA . ARG A 1 203 ? 35.276 4.885 -40.535 1.00 97.62 203 ARG A CA 1
ATOM 1535 C C . ARG A 1 203 ? 34.666 4.630 -41.914 1.00 97.62 203 ARG A C 1
ATOM 1537 O O . ARG A 1 203 ? 35.340 4.850 -42.918 1.00 97.62 203 ARG A O 1
ATOM 1544 N N . ALA A 1 204 ? 33.388 4.253 -41.976 1.00 96.75 204 ALA A N 1
ATOM 1545 C CA . ALA A 1 204 ? 32.679 4.053 -43.240 1.00 96.75 204 ALA A CA 1
ATOM 1546 C C . ALA A 1 204 ? 32.628 5.342 -44.083 1.00 96.75 204 ALA A C 1
ATOM 1548 O O . ALA A 1 204 ? 32.879 5.301 -45.286 1.00 96.75 204 ALA A O 1
ATOM 1549 N N . MET A 1 205 ? 32.395 6.502 -43.463 1.00 96.69 205 MET A N 1
ATOM 1550 C CA . MET A 1 205 ? 32.452 7.808 -44.130 1.00 96.69 205 MET A CA 1
ATOM 1551 C C . MET A 1 205 ? 33.866 8.151 -44.619 1.00 96.69 205 MET A C 1
ATOM 1553 O O . MET A 1 205 ? 34.026 8.645 -45.740 1.00 96.69 205 MET A O 1
ATOM 1557 N N . ALA A 1 206 ? 34.903 7.850 -43.835 1.00 97.31 206 ALA A N 1
ATOM 1558 C CA . ALA A 1 206 ? 36.296 8.031 -44.243 1.00 97.31 206 ALA A CA 1
ATOM 1559 C C . ALA A 1 206 ? 36.682 7.134 -45.435 1.00 97.31 206 ALA A C 1
ATOM 1561 O O . ALA A 1 206 ? 37.453 7.559 -46.292 1.00 97.31 206 ALA A O 1
ATOM 1562 N N . ASP A 1 207 ? 36.147 5.918 -45.535 1.00 96.81 207 ASP A N 1
ATOM 1563 C CA . ASP A 1 207 ? 36.423 5.018 -46.662 1.00 96.81 207 ASP A CA 1
ATOM 1564 C C . ASP A 1 207 ? 35.577 5.350 -47.903 1.00 96.81 207 ASP A C 1
ATOM 1566 O O . ASP A 1 207 ? 36.111 5.397 -49.015 1.00 96.81 207 ASP A O 1
ATOM 1570 N N . CYS A 1 208 ? 34.305 5.718 -47.730 1.00 96.12 208 CYS A N 1
ATOM 1571 C CA . CYS A 1 208 ? 33.456 6.237 -48.806 1.00 96.12 208 CYS A CA 1
ATOM 1572 C C . CYS A 1 208 ? 34.019 7.525 -49.430 1.00 96.12 208 CYS A C 1
ATOM 1574 O O . CYS A 1 208 ? 33.995 7.672 -50.652 1.00 96.12 208 CYS A O 1
ATOM 1576 N N . THR A 1 209 ? 34.572 8.445 -48.632 1.00 96.69 209 THR A N 1
ATOM 1577 C CA . THR A 1 209 ? 35.193 9.681 -49.150 1.00 96.69 209 THR A CA 1
ATOM 1578 C C . THR A 1 209 ? 36.501 9.415 -49.902 1.00 96.69 209 THR A C 1
ATOM 1580 O O . THR A 1 209 ? 36.710 10.005 -50.965 1.00 96.69 209 THR A O 1
ATOM 1583 N N . LYS A 1 210 ? 37.339 8.466 -49.451 1.00 97.12 210 LYS A N 1
ATOM 1584 C CA . LYS A 1 210 ? 38.501 7.979 -50.229 1.00 97.12 210 LYS A CA 1
ATOM 1585 C C . LYS A 1 210 ? 38.062 7.370 -51.567 1.00 97.12 210 LYS A C 1
ATOM 1587 O O . LYS A 1 210 ? 38.629 7.701 -52.608 1.00 97.12 210 LYS A O 1
ATOM 1592 N N . ALA A 1 211 ? 37.038 6.514 -51.557 1.00 95.19 211 ALA A N 1
ATOM 1593 C CA . ALA A 1 211 ? 36.507 5.880 -52.765 1.00 95.19 211 ALA A CA 1
ATOM 1594 C C . ALA A 1 211 ? 35.913 6.904 -53.753 1.00 95.19 211 ALA A C 1
ATOM 1596 O O . ALA A 1 211 ? 36.152 6.809 -54.962 1.00 95.19 211 ALA A O 1
ATOM 1597 N N . LEU A 1 212 ? 35.214 7.930 -53.255 1.00 95.88 212 LEU A N 1
ATOM 1598 C CA . LEU A 1 212 ? 34.750 9.064 -54.061 1.00 95.88 212 LEU A CA 1
ATOM 1599 C C . LEU A 1 212 ? 35.917 9.824 -54.699 1.00 95.88 212 LEU A C 1
ATOM 1601 O O . LEU A 1 212 ? 35.911 10.031 -55.909 1.00 95.88 212 LEU A O 1
ATOM 1605 N N . ALA A 1 213 ? 36.962 10.165 -53.940 1.00 96.00 213 ALA A N 1
ATOM 1606 C CA . ALA A 1 213 ? 38.133 10.857 -54.485 1.00 96.00 213 ALA A CA 1
ATOM 1607 C C . ALA A 1 213 ? 38.837 10.051 -55.600 1.00 96.00 213 ALA A C 1
ATOM 1609 O O . ALA A 1 213 ? 39.232 10.616 -56.624 1.00 96.00 213 ALA A O 1
ATOM 1610 N N . ILE A 1 214 ? 38.946 8.725 -55.445 1.00 96.19 214 ILE A N 1
ATOM 1611 C CA . ILE A 1 214 ? 39.521 7.825 -56.459 1.00 96.19 214 ILE A CA 1
ATOM 1612 C C . ILE A 1 214 ? 38.636 7.765 -57.715 1.00 96.19 214 ILE A C 1
ATOM 1614 O O . ILE A 1 214 ? 39.138 7.901 -58.833 1.00 96.19 214 ILE A O 1
ATOM 1618 N N . THR A 1 215 ? 37.321 7.593 -57.553 1.00 94.50 215 THR A N 1
ATOM 1619 C CA . THR A 1 215 ? 36.378 7.507 -58.685 1.00 94.50 215 THR A CA 1
ATOM 1620 C C . THR A 1 215 ? 36.204 8.843 -59.409 1.00 94.50 215 THR A C 1
ATOM 1622 O O . THR A 1 215 ? 36.121 8.861 -60.638 1.00 94.50 215 THR A O 1
ATOM 1625 N N . GLU A 1 216 ? 36.261 9.974 -58.703 1.00 95.62 216 GLU A N 1
ATOM 1626 C CA . GLU A 1 216 ? 36.352 11.302 -59.313 1.00 95.62 216 GLU A CA 1
ATOM 1627 C C . GLU A 1 216 ? 37.635 11.484 -60.126 1.00 95.62 216 GLU A C 1
ATOM 1629 O O . GLU A 1 216 ? 37.577 11.997 -61.244 1.00 95.62 216 GLU A O 1
ATOM 1634 N N . ALA A 1 217 ? 38.790 11.078 -59.592 1.00 95.44 217 ALA A N 1
ATOM 1635 C CA . ALA A 1 217 ? 40.060 11.170 -60.308 1.00 95.44 217 ALA A CA 1
ATOM 1636 C C . ALA A 1 217 ? 40.050 10.302 -61.578 1.00 95.44 217 ALA A C 1
ATOM 1638 O O . ALA A 1 217 ? 40.509 10.750 -62.631 1.00 95.44 217 ALA A O 1
ATOM 1639 N N . ALA A 1 218 ? 39.464 9.102 -61.512 1.00 94.44 218 ALA A N 1
ATOM 1640 C CA . ALA A 1 218 ? 39.242 8.250 -62.677 1.00 94.44 218 ALA A CA 1
ATOM 1641 C C . ALA A 1 218 ? 38.303 8.914 -63.702 1.00 94.44 218 ALA A C 1
ATOM 1643 O O . ALA A 1 218 ? 38.660 9.009 -64.875 1.00 94.44 218 ALA A O 1
ATOM 1644 N N . ARG A 1 219 ? 37.157 9.460 -63.266 1.00 95.00 219 ARG A N 1
ATOM 1645 C CA . ARG A 1 219 ? 36.205 10.192 -64.124 1.00 95.00 219 ARG A CA 1
ATOM 1646 C C . ARG A 1 219 ? 36.841 11.407 -64.808 1.00 95.00 219 ARG A C 1
ATOM 1648 O O . ARG A 1 219 ? 36.565 11.662 -65.975 1.00 95.00 219 ARG A O 1
ATOM 1655 N N . LYS A 1 220 ? 37.688 12.157 -64.098 1.00 95.94 220 LYS A N 1
ATOM 1656 C CA . LYS A 1 220 ? 38.412 13.321 -64.640 1.00 95.94 220 LYS A CA 1
ATOM 1657 C C . LYS A 1 220 ? 39.417 12.903 -65.725 1.00 95.94 220 LYS A C 1
ATOM 1659 O O . LYS A 1 220 ? 39.522 13.592 -66.735 1.00 95.94 220 LYS A O 1
ATOM 1664 N N . ARG A 1 221 ? 40.091 11.753 -65.571 1.00 95.19 221 ARG A N 1
ATOM 1665 C CA . ARG A 1 221 ? 40.971 11.177 -66.608 1.00 95.19 221 ARG A CA 1
ATOM 1666 C C . ARG A 1 221 ? 40.190 10.703 -67.833 1.00 95.19 221 ARG A C 1
ATOM 1668 O O . ARG A 1 221 ? 40.495 11.142 -68.935 1.00 95.19 221 ARG A O 1
ATOM 1675 N N . THR A 1 222 ? 39.150 9.886 -67.651 1.00 93.06 222 THR A N 1
ATOM 1676 C CA . THR A 1 222 ? 38.375 9.347 -68.784 1.00 93.06 222 THR A CA 1
ATOM 1677 C C . THR A 1 222 ? 37.618 10.429 -69.556 1.00 93.06 222 THR A C 1
ATOM 1679 O O . THR A 1 222 ? 37.458 10.303 -70.768 1.00 93.06 222 THR A O 1
ATOM 1682 N N . ALA A 1 223 ? 37.215 11.526 -68.904 1.00 94.06 223 ALA A N 1
ATOM 1683 C CA . ALA A 1 223 ? 36.688 12.710 -69.584 1.00 94.06 223 ALA A CA 1
ATOM 1684 C C . ALA A 1 223 ? 37.744 13.382 -70.483 1.00 94.06 223 ALA A C 1
ATOM 1686 O O . ALA A 1 223 ? 37.490 13.586 -71.668 1.00 94.06 223 ALA A O 1
ATOM 1687 N N . ALA A 1 224 ? 38.948 13.648 -69.963 1.00 94.94 224 ALA A N 1
ATOM 1688 C CA . ALA A 1 224 ? 40.037 14.246 -70.742 1.00 94.94 224 ALA A CA 1
ATOM 1689 C C . ALA A 1 224 ? 40.511 13.339 -71.899 1.00 94.94 224 ALA A C 1
ATOM 1691 O O . ALA A 1 224 ? 40.808 13.818 -72.994 1.00 94.94 224 ALA A O 1
ATOM 1692 N N . GLU A 1 225 ? 40.533 12.020 -71.691 1.00 94.38 225 GLU A N 1
ATOM 1693 C CA . GLU A 1 225 ? 40.796 11.030 -72.743 1.00 94.38 225 GLU A CA 1
ATOM 1694 C C . GLU A 1 225 ? 39.699 11.043 -73.820 1.00 94.38 225 GLU A C 1
ATOM 1696 O O . GLU A 1 225 ? 40.011 11.024 -75.013 1.00 94.38 225 GLU A O 1
ATOM 1701 N N . ALA A 1 226 ? 38.423 11.142 -73.431 1.00 92.31 226 ALA A N 1
ATOM 1702 C CA . ALA A 1 226 ? 37.302 11.243 -74.363 1.00 92.31 226 ALA A CA 1
ATOM 1703 C C . ALA A 1 226 ? 37.328 12.550 -75.178 1.00 92.31 226 ALA A C 1
ATOM 1705 O O . ALA A 1 226 ? 37.091 12.510 -76.385 1.00 92.31 226 ALA A O 1
ATOM 1706 N N . GLU A 1 227 ? 37.677 13.687 -74.570 1.00 94.06 227 GLU A N 1
ATOM 1707 C CA . GLU A 1 227 ? 37.882 14.969 -75.265 1.00 94.06 227 GLU A CA 1
ATOM 1708 C C . GLU A 1 227 ? 39.078 14.910 -76.233 1.00 94.06 227 GLU A C 1
ATOM 1710 O O . GLU A 1 227 ? 38.983 15.330 -77.393 1.00 94.06 227 GLU A O 1
ATOM 1715 N N . GLY A 1 228 ? 40.193 14.307 -75.806 1.00 94.31 228 GLY A N 1
ATOM 1716 C CA . GLY A 1 228 ? 41.350 14.043 -76.663 1.00 94.31 228 GLY A CA 1
ATOM 1717 C C . GLY A 1 228 ? 40.986 13.184 -77.878 1.00 94.31 228 GLY A C 1
ATOM 1718 O O . GLY A 1 228 ? 41.308 13.541 -79.015 1.00 94.31 228 GLY A O 1
ATOM 1719 N N . MET A 1 229 ? 40.238 12.101 -77.660 1.00 93.06 229 MET A N 1
ATOM 1720 C CA . MET A 1 229 ? 39.739 11.223 -78.720 1.00 93.06 229 MET A CA 1
ATOM 1721 C C . MET A 1 229 ? 38.711 11.914 -79.622 1.00 93.06 229 MET A C 1
ATOM 1723 O O . MET A 1 229 ? 38.758 11.716 -80.836 1.00 93.06 229 MET A O 1
ATOM 1727 N N . ALA A 1 230 ? 37.837 12.769 -79.085 1.00 92.75 230 ALA A N 1
ATOM 1728 C CA . ALA A 1 230 ? 36.882 13.553 -79.867 1.00 92.75 230 ALA A CA 1
ATOM 1729 C C . ALA A 1 230 ? 37.601 14.520 -80.820 1.00 92.75 230 ALA A C 1
ATOM 1731 O O . ALA A 1 230 ? 37.366 14.472 -82.029 1.00 92.75 230 ALA A O 1
ATOM 1732 N N . THR A 1 231 ? 38.554 15.321 -80.329 1.00 94.81 231 THR A N 1
ATOM 1733 C CA . THR A 1 231 ? 39.313 16.243 -81.197 1.00 94.81 231 THR A CA 1
ATOM 1734 C C . THR A 1 231 ? 40.230 15.507 -82.182 1.00 94.81 231 THR A C 1
ATOM 1736 O O . THR A 1 231 ? 40.449 15.980 -83.300 1.00 94.81 231 THR A O 1
ATOM 1739 N N . ALA A 1 232 ? 40.751 14.326 -81.828 1.00 93.88 232 ALA A N 1
ATOM 1740 C CA . ALA A 1 232 ? 41.475 13.461 -82.761 1.00 93.88 232 ALA A CA 1
ATOM 1741 C C . ALA A 1 232 ? 40.554 12.915 -83.869 1.00 93.88 232 ALA A C 1
ATOM 1743 O O . ALA A 1 232 ? 40.948 12.891 -85.039 1.00 93.88 232 ALA A O 1
ATOM 1744 N N . LEU A 1 233 ? 39.324 12.537 -83.515 1.00 93.88 233 LEU A N 1
ATOM 1745 C CA . LEU A 1 233 ? 38.282 12.046 -84.416 1.00 93.88 233 LEU A CA 1
ATOM 1746 C C . LEU A 1 233 ? 37.722 13.150 -85.329 1.00 93.88 233 LEU A C 1
ATOM 1748 O O . LEU A 1 233 ? 37.421 12.893 -86.493 1.00 93.88 233 LEU A O 1
ATOM 1752 N N . GLU A 1 234 ? 37.663 14.400 -84.874 1.00 94.38 234 GLU A N 1
ATOM 1753 C CA . GLU A 1 234 ? 37.420 15.556 -85.744 1.00 94.38 234 GLU A CA 1
ATOM 1754 C C . GLU A 1 234 ? 38.583 15.776 -86.719 1.00 94.38 234 GLU A C 1
ATOM 1756 O O . GLU A 1 234 ? 38.365 15.887 -87.927 1.00 94.38 234 GLU A O 1
ATOM 1761 N N . LYS A 1 235 ? 39.834 15.737 -86.240 1.00 95.25 235 LYS A N 1
ATOM 1762 C CA . LYS A 1 235 ? 41.039 15.856 -87.085 1.00 95.25 235 LYS A CA 1
ATOM 1763 C C . LYS A 1 235 ? 41.189 14.708 -88.092 1.00 95.25 235 LYS A C 1
ATOM 1765 O O . LYS A 1 235 ? 41.838 14.899 -89.123 1.00 95.25 235 LYS A O 1
ATOM 1770 N N . THR A 1 236 ? 40.652 13.511 -87.842 1.00 93.00 236 THR A N 1
ATOM 1771 C CA . THR A 1 236 ? 40.587 12.434 -88.851 1.00 93.00 236 THR A CA 1
ATOM 1772 C C . THR A 1 236 ? 39.406 12.624 -89.797 1.00 93.00 236 THR A C 1
ATOM 1774 O O . THR A 1 236 ? 39.631 12.590 -91.005 1.00 93.00 236 THR A O 1
ATOM 1777 N N . ARG A 1 237 ? 38.194 12.916 -89.300 1.00 93.06 237 ARG A N 1
ATOM 1778 C CA . ARG A 1 237 ? 37.018 13.244 -90.134 1.00 93.06 237 ARG A CA 1
ATOM 1779 C C . ARG A 1 237 ? 37.308 14.369 -91.122 1.00 93.06 237 ARG A C 1
ATOM 1781 O O . ARG A 1 237 ? 36.964 14.249 -92.290 1.00 93.06 237 ARG A O 1
ATOM 1788 N N . GLU A 1 238 ? 37.983 15.425 -90.686 1.00 94.00 238 GLU A N 1
ATOM 1789 C CA . GLU A 1 238 ? 38.315 16.581 -91.517 1.00 94.00 238 GLU A CA 1
ATOM 1790 C C . GLU A 1 238 ? 39.448 16.280 -92.518 1.00 94.00 238 GLU A C 1
ATOM 1792 O O . GLU A 1 238 ? 39.385 16.711 -93.669 1.00 94.00 238 GLU A O 1
ATOM 1797 N N . ARG A 1 239 ? 40.440 15.451 -92.152 1.00 93.44 239 ARG A N 1
ATOM 1798 C CA . ARG A 1 239 ? 41.419 14.915 -93.121 1.00 93.44 239 ARG A CA 1
ATOM 1799 C C . ARG A 1 239 ? 40.748 14.038 -94.180 1.00 93.44 239 ARG A C 1
ATOM 1801 O O . ARG A 1 239 ? 41.047 14.195 -95.361 1.00 93.44 239 ARG A O 1
ATOM 1808 N N . VAL A 1 240 ? 39.824 13.164 -93.776 1.00 93.94 240 VAL A N 1
ATOM 1809 C CA . VAL A 1 240 ? 39.033 12.324 -94.687 1.00 93.94 240 VAL A CA 1
ATOM 1810 C C . VAL A 1 240 ? 38.133 13.188 -95.568 1.00 93.94 240 VAL A C 1
ATOM 1812 O O . VAL A 1 240 ? 38.134 12.986 -96.776 1.00 93.94 240 VAL A O 1
ATOM 1815 N N . ARG A 1 241 ? 37.454 14.209 -95.026 1.00 93.12 241 ARG A N 1
ATOM 1816 C CA . ARG A 1 241 ? 36.671 15.178 -95.809 1.00 93.12 241 ARG A CA 1
ATOM 1817 C C . ARG A 1 241 ? 37.537 15.858 -96.867 1.00 93.12 241 ARG A C 1
ATOM 1819 O O . ARG A 1 241 ? 37.156 15.854 -98.028 1.00 93.12 241 ARG A O 1
ATOM 1826 N N . ARG A 1 242 ? 38.716 16.385 -96.517 1.00 93.38 242 ARG A N 1
ATOM 1827 C CA . ARG A 1 242 ? 39.632 17.013 -97.494 1.00 93.38 242 ARG A CA 1
ATOM 1828 C C . ARG A 1 242 ? 40.154 16.026 -98.536 1.00 93.38 242 ARG A C 1
ATOM 1830 O O . ARG A 1 242 ? 40.290 16.396 -99.696 1.00 93.38 242 ARG A O 1
ATOM 1837 N N . ALA A 1 243 ? 40.438 14.784 -98.148 1.00 91.62 243 ALA A N 1
ATOM 1838 C CA . ALA A 1 243 ? 40.842 13.735 -99.083 1.00 91.62 243 ALA A CA 1
ATOM 1839 C C . ALA A 1 243 ? 39.697 13.338 -100.032 1.00 91.62 243 ALA A C 1
ATOM 1841 O O . ALA A 1 243 ? 39.940 13.138 -101.218 1.00 91.62 243 ALA A O 1
ATOM 1842 N N . LEU A 1 244 ? 38.457 13.280 -99.535 1.00 90.50 244 LEU A N 1
ATOM 1843 C CA . LEU A 1 244 ? 37.259 13.032 -100.335 1.00 90.50 244 LEU A CA 1
ATOM 1844 C C . LEU A 1 244 ? 36.930 14.209 -101.254 1.00 90.50 244 LEU A C 1
ATOM 1846 O O . LEU A 1 244 ? 36.660 13.953 -102.415 1.00 90.50 244 LEU A O 1
ATOM 1850 N N . ILE A 1 245 ? 37.040 15.463 -100.800 1.00 90.62 245 ILE A N 1
ATOM 1851 C CA . ILE A 1 245 ? 36.877 16.657 -101.650 1.00 90.62 245 ILE A CA 1
ATOM 1852 C C . ILE A 1 245 ? 37.927 16.654 -102.761 1.00 90.62 245 ILE A C 1
ATOM 1854 O O . ILE A 1 245 ? 37.561 16.717 -103.926 1.00 90.62 245 ILE A O 1
ATOM 1858 N N . ARG A 1 246 ? 39.214 16.453 -102.445 1.00 89.94 246 ARG A N 1
ATOM 1859 C CA . ARG A 1 246 ? 40.265 16.309 -103.470 1.00 89.94 246 ARG A CA 1
ATOM 1860 C C . ARG A 1 246 ? 39.992 15.149 -104.423 1.00 89.94 246 ARG A C 1
ATOM 1862 O O . ARG A 1 246 ? 40.242 15.268 -105.617 1.00 89.94 246 ARG A O 1
ATOM 1869 N N . LYS A 1 247 ? 39.476 14.021 -103.922 1.00 91.31 247 LYS A N 1
ATOM 1870 C CA . LYS A 1 247 ? 39.094 12.886 -104.768 1.00 91.31 247 LYS A CA 1
ATOM 1871 C C . LYS A 1 247 ? 37.834 13.179 -105.586 1.00 91.31 247 LYS A C 1
ATOM 1873 O O . LYS A 1 247 ? 37.744 12.670 -106.686 1.00 91.31 247 LYS A O 1
ATOM 1878 N N . GLU A 1 248 ? 36.903 14.003 -105.118 1.00 88.69 248 GLU A N 1
ATOM 1879 C CA . GLU A 1 248 ? 35.728 14.474 -105.862 1.00 88.69 248 GLU A CA 1
ATOM 1880 C C . GLU A 1 248 ? 36.119 15.522 -106.912 1.00 88.69 248 GLU A C 1
ATOM 1882 O O . GLU A 1 248 ? 35.583 15.505 -108.010 1.00 88.69 248 GLU A O 1
ATOM 1887 N N . GLU A 1 249 ? 37.091 16.389 -106.633 1.00 87.88 249 GLU A N 1
ATOM 1888 C CA . GLU A 1 249 ? 37.692 17.322 -107.592 1.00 87.88 249 GLU A CA 1
ATOM 1889 C C . GLU A 1 249 ? 38.447 16.563 -108.687 1.00 87.88 249 GLU A C 1
ATOM 1891 O O . GLU A 1 249 ? 38.209 16.800 -109.871 1.00 87.88 249 GLU A O 1
ATOM 1896 N N . VAL A 1 250 ? 39.286 15.591 -108.307 1.00 87.06 250 VAL A N 1
ATOM 1897 C CA . VAL A 1 250 ? 39.958 14.681 -109.246 1.00 87.06 250 VAL A CA 1
ATOM 1898 C C . VAL A 1 250 ? 38.936 13.836 -110.000 1.00 87.06 250 VAL A C 1
ATOM 1900 O O . VAL A 1 250 ? 39.030 13.777 -111.214 1.00 87.06 250 VAL A O 1
ATOM 1903 N N . LEU A 1 251 ? 37.914 13.266 -109.356 1.00 82.50 251 LEU A N 1
ATOM 1904 C CA . LEU A 1 251 ? 36.858 12.505 -110.035 1.00 82.50 251 LEU A CA 1
ATOM 1905 C C . LEU A 1 251 ? 35.910 13.387 -110.855 1.00 82.50 251 LEU A C 1
ATOM 1907 O O . LEU A 1 251 ? 35.319 12.878 -111.793 1.00 82.50 251 LEU A O 1
ATOM 1911 N N . ARG A 1 252 ? 35.782 14.693 -110.596 1.00 80.06 252 ARG A N 1
ATOM 1912 C CA . ARG A 1 252 ? 35.097 15.642 -111.494 1.00 80.06 252 ARG A CA 1
ATOM 1913 C C . ARG A 1 252 ? 35.983 16.040 -112.666 1.00 80.06 252 ARG A C 1
ATOM 1915 O O . ARG A 1 252 ? 35.470 16.211 -113.765 1.00 80.06 252 ARG A O 1
ATOM 1922 N N . ALA A 1 253 ? 37.292 16.181 -112.474 1.00 76.56 253 ALA A N 1
ATOM 1923 C CA . ALA A 1 253 ? 38.240 16.390 -113.566 1.00 76.56 253 ALA A CA 1
ATOM 1924 C C . ALA A 1 253 ? 38.376 15.126 -114.433 1.00 76.56 253 ALA A C 1
ATOM 1926 O O . ALA A 1 253 ? 38.448 15.218 -115.656 1.00 76.56 253 ALA A O 1
ATOM 1927 N N . GLU A 1 254 ? 38.344 13.946 -113.817 1.00 74.88 254 GLU A N 1
ATOM 1928 C CA . GLU A 1 254 ? 38.334 12.653 -114.485 1.00 74.88 254 GLU A CA 1
ATOM 1929 C C . GLU A 1 254 ? 36.974 12.340 -115.088 1.00 74.88 254 GLU A C 1
ATOM 1931 O O . GLU A 1 254 ? 36.985 11.903 -116.216 1.00 74.88 254 GLU A O 1
ATOM 1936 N N . ALA A 1 255 ? 35.824 12.639 -114.477 1.00 65.06 255 ALA A N 1
ATOM 1937 C CA . ALA A 1 255 ? 34.504 12.484 -115.113 1.00 65.06 255 ALA A CA 1
ATOM 1938 C C . ALA A 1 255 ? 34.193 13.586 -116.146 1.00 65.06 255 ALA A C 1
ATOM 1940 O O . ALA A 1 255 ? 33.296 13.428 -116.965 1.00 65.06 255 ALA A O 1
ATOM 1941 N N . LYS A 1 256 ? 34.975 14.675 -116.190 1.00 61.72 256 LYS A N 1
ATOM 1942 C CA . LYS A 1 256 ? 35.060 15.559 -117.368 1.00 61.72 256 LYS A CA 1
ATOM 1943 C C . LYS A 1 256 ? 35.893 14.947 -118.507 1.00 61.72 256 LYS A C 1
ATOM 1945 O O . LYS A 1 256 ? 35.696 15.332 -119.652 1.00 61.72 256 LYS A O 1
ATOM 1950 N N . LYS A 1 257 ? 36.789 13.991 -118.218 1.00 57.09 257 LYS A N 1
ATOM 1951 C CA . LYS A 1 257 ? 37.535 13.171 -119.206 1.00 57.09 257 LYS A CA 1
ATOM 1952 C C . LYS A 1 257 ? 36.861 11.817 -119.509 1.00 57.09 257 LYS A C 1
ATOM 1954 O O . LYS A 1 257 ? 37.106 11.229 -120.550 1.00 57.09 257 LYS A O 1
ATOM 1959 N N . LYS A 1 258 ? 36.029 11.345 -118.582 1.00 47.88 258 LYS A N 1
ATOM 1960 C CA . LYS A 1 258 ? 35.291 10.078 -118.494 1.00 47.88 258 LYS A CA 1
ATOM 1961 C C . LYS A 1 258 ? 33.813 10.384 -118.224 1.00 47.88 258 LYS A C 1
ATOM 1963 O O . LYS A 1 258 ? 33.175 9.823 -117.341 1.00 47.88 258 LYS A O 1
ATOM 1968 N N . GLY A 1 259 ? 33.279 11.321 -119.012 1.00 50.69 259 GLY A N 1
ATOM 1969 C CA . GLY A 1 259 ? 31.843 11.364 -119.306 1.00 50.69 259 GLY A CA 1
ATOM 1970 C C . GLY A 1 259 ? 31.419 10.137 -120.127 1.00 50.69 259 GLY A C 1
ATOM 1971 O O . GLY A 1 259 ? 30.236 9.846 -120.252 1.00 50.69 259 GLY A O 1
ATOM 1972 N N . GLN A 1 260 ? 32.406 9.392 -120.633 1.00 39.88 260 GLN A N 1
ATOM 1973 C CA . GLN A 1 260 ? 32.316 7.975 -120.936 1.00 39.88 260 GLN A CA 1
ATOM 1974 C C . GLN A 1 260 ? 32.560 7.126 -119.669 1.00 39.88 260 GLN A C 1
ATOM 1976 O O . GLN A 1 260 ? 33.622 7.220 -119.061 1.00 39.88 260 GLN A O 1
ATOM 1981 N N . GLU A 1 261 ? 31.592 6.247 -119.381 1.00 37.94 261 GLU A N 1
ATOM 1982 C CA . GLU A 1 261 ? 31.738 4.935 -118.710 1.00 37.94 261 GLU A CA 1
ATOM 1983 C C . GLU A 1 261 ? 31.753 4.835 -117.154 1.00 37.94 261 GLU A C 1
ATOM 1985 O O . GLU A 1 261 ? 32.792 4.951 -116.518 1.00 37.94 261 GLU A O 1
ATOM 1990 N N . PHE A 1 262 ? 30.563 4.500 -116.601 1.00 34.66 262 PHE A N 1
ATOM 1991 C CA . PHE A 1 262 ? 30.204 3.535 -115.513 1.00 34.66 262 PHE A CA 1
ATOM 1992 C C . PHE A 1 262 ? 31.026 3.413 -114.187 1.00 34.66 262 PHE A C 1
ATOM 1994 O O . PHE A 1 262 ? 32.231 3.600 -114.140 1.00 34.66 262 PHE A O 1
ATOM 2001 N N . GLY A 1 263 ? 30.465 2.994 -113.032 1.00 33.56 263 GLY A N 1
ATOM 2002 C CA . GLY A 1 263 ? 29.062 2.715 -112.655 1.00 33.56 263 GLY A CA 1
ATOM 2003 C C . GLY A 1 263 ? 28.879 1.633 -111.551 1.00 33.56 263 GLY A C 1
ATOM 2004 O O . GLY A 1 263 ? 28.894 0.452 -111.872 1.00 33.56 263 GLY A O 1
ATOM 2005 N N . GLY A 1 264 ? 28.620 2.020 -110.283 1.00 37.19 264 GLY A N 1
ATOM 2006 C CA . GLY A 1 264 ? 28.282 1.124 -109.132 1.00 37.19 264 GLY A CA 1
ATOM 2007 C C . GLY A 1 264 ? 29.478 0.468 -108.390 1.00 37.19 264 GLY A C 1
ATOM 2008 O O . GLY A 1 264 ? 30.581 0.463 -108.921 1.00 37.19 264 GLY A O 1
ATOM 2009 N N . GLY A 1 265 ? 29.391 -0.080 -107.157 1.00 40.12 265 GLY A N 1
ATOM 2010 C CA . GLY A 1 265 ? 28.379 0.014 -106.070 1.00 40.12 265 GLY A CA 1
ATOM 2011 C C . GLY A 1 265 ? 28.012 -1.330 -105.375 1.00 40.12 265 GLY A C 1
ATOM 2012 O O . GLY A 1 265 ? 27.540 -2.203 -106.087 1.00 40.12 265 GLY A O 1
ATOM 2013 N N . ILE A 1 266 ? 28.172 -1.498 -104.031 1.00 36.56 266 ILE A N 1
ATOM 2014 C CA . ILE A 1 266 ? 27.602 -2.587 -103.149 1.00 36.56 266 ILE A CA 1
ATOM 2015 C C . ILE A 1 266 ? 27.901 -2.353 -101.619 1.00 36.56 266 ILE A C 1
ATOM 2017 O O . ILE A 1 266 ? 28.634 -1.417 -101.298 1.00 36.56 266 ILE A O 1
ATOM 2021 N N . ARG A 1 267 ? 27.297 -3.122 -100.673 1.00 42.50 267 ARG A N 1
ATOM 2022 C CA . ARG A 1 267 ? 27.334 -3.008 -99.167 1.00 42.50 267 ARG A CA 1
ATOM 2023 C C . ARG A 1 267 ? 27.381 -4.391 -98.441 1.00 42.50 267 ARG A C 1
ATOM 2025 O O . ARG A 1 267 ? 27.194 -5.373 -99.152 1.00 42.50 267 ARG A O 1
ATOM 2032 N N . LEU A 1 268 ? 27.506 -4.460 -97.084 1.00 42.47 268 LEU A N 1
ATOM 2033 C CA . LEU A 1 268 ? 26.648 -5.226 -96.098 1.00 42.47 268 LEU A CA 1
ATOM 2034 C C . LEU A 1 268 ? 27.240 -5.425 -94.650 1.00 42.47 268 LEU A C 1
ATOM 2036 O O . LEU A 1 268 ? 28.396 -5.088 -94.409 1.00 42.47 268 LEU A O 1
ATOM 2040 N N . ASP A 1 269 ? 26.428 -5.951 -93.700 1.00 41.50 269 ASP A N 1
ATOM 2041 C CA . ASP A 1 269 ? 26.500 -5.861 -92.200 1.00 41.50 269 ASP A CA 1
ATOM 2042 C C . ASP A 1 269 ? 26.229 -7.242 -91.487 1.00 41.50 269 ASP A C 1
ATOM 2044 O O . ASP A 1 269 ? 25.912 -8.198 -92.191 1.00 41.50 269 ASP A O 1
ATOM 2048 N N . GLY A 1 270 ? 26.247 -7.544 -90.158 1.00 42.75 270 GLY A N 1
ATOM 2049 C CA . GLY A 1 270 ? 26.475 -6.877 -88.836 1.00 42.75 270 GLY A CA 1
ATOM 2050 C C . GLY A 1 270 ? 25.690 -7.592 -87.667 1.00 42.75 270 GLY A C 1
ATOM 2051 O O . GLY A 1 270 ? 24.567 -8.017 -87.936 1.00 42.75 270 GLY A O 1
ATOM 2052 N N . LYS A 1 271 ? 26.204 -7.801 -86.409 1.00 43.47 271 LYS A N 1
ATOM 2053 C CA . LYS A 1 271 ? 25.469 -8.500 -85.269 1.00 43.47 271 LYS A CA 1
ATOM 2054 C C . LYS A 1 271 ? 26.035 -8.407 -83.796 1.00 43.47 271 LYS A C 1
ATOM 2056 O O . LYS A 1 271 ? 27.034 -7.729 -83.592 1.00 43.47 271 LYS A O 1
ATOM 2061 N N . ARG A 1 272 ? 25.354 -9.023 -82.777 1.00 41.56 272 ARG A N 1
ATOM 2062 C CA . ARG A 1 272 ? 25.365 -8.752 -81.279 1.00 41.56 272 ARG A CA 1
ATOM 2063 C C . ARG A 1 272 ? 24.890 -9.948 -80.364 1.00 41.56 272 ARG A C 1
ATOM 2065 O O . ARG A 1 272 ? 24.025 -10.668 -80.850 1.00 41.56 272 ARG A O 1
ATOM 2072 N N . VAL A 1 273 ? 25.329 -10.114 -79.075 1.00 40.59 273 VAL A N 1
ATOM 2073 C CA . VAL A 1 273 ? 24.852 -11.114 -78.017 1.00 40.59 273 VAL A CA 1
ATOM 2074 C C . VAL A 1 273 ? 25.025 -10.623 -76.514 1.00 40.59 273 VAL A C 1
ATOM 2076 O O . VAL A 1 273 ? 25.718 -9.629 -76.320 1.00 40.59 273 VAL A O 1
ATOM 2079 N N . GLU A 1 274 ? 24.413 -11.270 -75.474 1.00 47.16 274 GLU A N 1
ATOM 2080 C CA . GLU A 1 274 ? 24.318 -10.935 -73.992 1.00 47.16 274 GLU A CA 1
ATOM 2081 C C . GLU A 1 274 ? 24.267 -12.185 -73.011 1.00 47.16 274 GLU A C 1
ATOM 2083 O O . GLU A 1 274 ? 24.030 -13.269 -73.539 1.00 47.16 274 GLU A O 1
ATOM 2088 N N . GLN A 1 275 ? 24.386 -12.080 -71.638 1.00 38.91 275 GLN A N 1
ATOM 2089 C CA . GLN A 1 275 ? 23.891 -13.069 -70.580 1.00 38.91 275 GLN A CA 1
ATOM 2090 C C . GLN A 1 275 ? 23.936 -12.660 -69.033 1.00 38.91 275 GLN A C 1
ATOM 2092 O O . GLN A 1 275 ? 24.177 -11.486 -68.762 1.00 38.91 275 GLN A O 1
ATOM 2097 N N . ARG A 1 276 ? 23.585 -13.543 -68.026 1.00 41.88 276 ARG A N 1
ATOM 2098 C CA . ARG A 1 276 ? 22.930 -13.235 -66.671 1.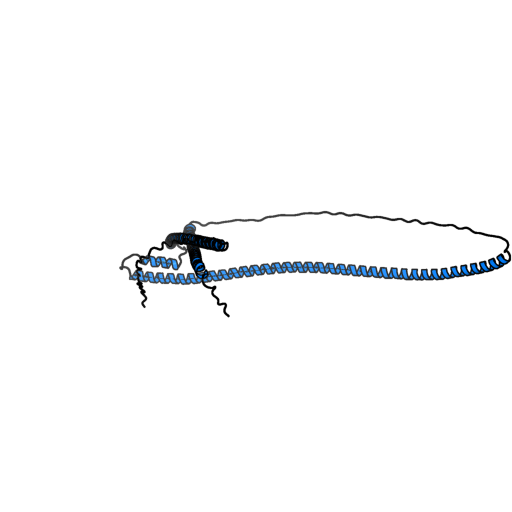00 41.88 276 ARG A CA 1
ATOM 2099 C C . ARG A 1 276 ? 23.089 -14.294 -65.475 1.00 41.88 276 ARG A C 1
ATOM 2101 O O . ARG A 1 276 ? 23.410 -15.428 -65.802 1.00 41.88 276 ARG A O 1
ATOM 2108 N N . GLY A 1 277 ? 22.822 -14.003 -64.150 1.00 41.53 277 GLY A N 1
ATOM 2109 C CA . GLY A 1 277 ? 23.089 -14.865 -62.902 1.00 41.53 277 GLY A CA 1
ATOM 2110 C C . GLY A 1 277 ? 22.085 -14.909 -61.653 1.00 41.53 277 GLY A C 1
ATOM 2111 O O . GLY A 1 277 ? 20.961 -14.447 -61.835 1.00 41.53 277 GLY A O 1
ATOM 2112 N N . LEU A 1 278 ? 22.438 -15.477 -60.436 1.00 45.59 278 LEU A N 1
ATOM 2113 C CA . LEU A 1 278 ? 21.544 -15.987 -59.288 1.00 45.59 278 LEU A CA 1
ATOM 2114 C C . LEU A 1 278 ? 22.063 -15.983 -57.756 1.00 45.59 278 LEU A C 1
ATOM 2116 O O . LEU A 1 278 ? 23.122 -15.407 -57.525 1.00 45.59 278 LEU A O 1
ATOM 2120 N N . ALA A 1 279 ? 21.337 -16.582 -56.739 1.00 45.19 279 ALA A N 1
ATOM 2121 C CA . ALA A 1 279 ? 21.480 -16.581 -55.205 1.00 45.19 279 ALA A CA 1
ATOM 2122 C C . ALA A 1 279 ? 21.455 -18.009 -54.471 1.00 45.19 279 ALA A C 1
ATOM 2124 O O . ALA A 1 279 ? 21.670 -18.959 -55.220 1.00 45.19 279 ALA A O 1
ATOM 2125 N N . GLU A 1 280 ? 21.281 -18.382 -53.146 1.00 45.44 280 GLU A N 1
ATOM 2126 C CA . GLU A 1 280 ? 20.761 -17.893 -51.782 1.00 45.44 280 GLU A CA 1
ATOM 2127 C C . GLU A 1 280 ? 21.521 -18.570 -50.521 1.00 45.44 280 GLU A C 1
ATOM 2129 O O . GLU A 1 280 ? 22.704 -18.809 -50.740 1.00 45.44 280 GLU A O 1
ATOM 2134 N N . GLU A 1 281 ? 21.173 -18.929 -49.222 1.00 41.53 281 GLU A N 1
ATOM 2135 C CA . GLU A 1 281 ? 20.006 -19.122 -48.242 1.00 41.53 281 GLU A CA 1
ATOM 2136 C C . GLU A 1 281 ? 20.390 -19.089 -46.658 1.00 41.53 281 GLU A C 1
ATOM 2138 O O . GLU A 1 281 ? 21.297 -18.325 -46.332 1.00 41.53 281 GLU A O 1
ATOM 2143 N N . ALA A 1 282 ? 19.758 -19.802 -45.647 1.00 46.19 282 ALA A N 1
ATOM 2144 C CA . ALA A 1 282 ? 19.766 -19.522 -44.135 1.00 46.19 282 ALA A CA 1
ATOM 2145 C C . ALA A 1 282 ? 19.670 -20.696 -43.019 1.00 46.19 282 ALA A C 1
ATOM 2147 O O . ALA A 1 282 ? 19.942 -21.847 -43.351 1.00 46.19 282 ALA A O 1
ATOM 2148 N N . THR A 1 283 ? 19.353 -20.429 -41.683 1.00 47.06 283 THR A N 1
ATOM 2149 C CA . THR A 1 283 ? 18.694 -21.263 -40.534 1.00 47.06 283 THR A CA 1
ATOM 2150 C C . THR A 1 283 ? 19.135 -21.117 -38.985 1.00 47.06 283 THR A C 1
ATOM 2152 O O . THR A 1 283 ? 20.012 -20.306 -38.708 1.00 47.06 283 THR A O 1
ATOM 2155 N N . ALA A 1 284 ? 18.483 -21.769 -37.939 1.00 45.12 284 ALA A N 1
ATOM 2156 C CA . ALA A 1 284 ? 18.496 -21.446 -36.428 1.00 45.12 284 ALA A CA 1
ATOM 2157 C C . ALA A 1 284 ? 18.080 -22.548 -35.314 1.00 45.12 284 ALA A C 1
ATOM 2159 O O . ALA A 1 284 ? 17.706 -23.643 -35.734 1.00 45.12 284 ALA A O 1
ATOM 2160 N N . ARG A 1 285 ? 18.074 -22.311 -33.930 1.00 42.03 285 ARG A N 1
ATOM 2161 C CA . ARG A 1 285 ? 17.402 -23.129 -32.781 1.00 42.03 285 ARG A CA 1
ATOM 2162 C C . ARG A 1 285 ? 17.323 -22.591 -31.257 1.00 42.03 285 ARG A C 1
ATOM 2164 O O . ARG A 1 285 ? 17.510 -21.395 -31.085 1.00 42.03 285 ARG A O 1
ATOM 2171 N N . LYS A 1 286 ? 16.929 -23.388 -30.185 1.00 45.44 286 LYS A N 1
ATOM 2172 C CA . LYS A 1 286 ? 16.312 -23.015 -28.809 1.00 45.44 286 LYS A CA 1
ATOM 2173 C C . LYS A 1 286 ? 16.678 -23.816 -27.465 1.00 45.44 286 LYS A C 1
ATOM 2175 O O . LYS A 1 286 ? 17.157 -24.936 -27.589 1.00 45.44 286 LYS A O 1
ATOM 2180 N N . GLY A 1 287 ? 16.285 -23.333 -26.230 1.00 40.47 287 GLY A N 1
ATOM 2181 C CA . GLY A 1 287 ? 16.193 -23.977 -24.834 1.00 40.47 287 GLY A CA 1
ATOM 2182 C C . GLY A 1 287 ? 15.497 -23.062 -23.730 1.00 40.47 287 GLY A C 1
ATOM 2183 O O . GLY A 1 287 ? 15.057 -22.004 -24.171 1.00 40.47 287 GLY A O 1
ATOM 2184 N N . SER A 1 288 ? 15.334 -23.231 -22.366 1.00 40.00 288 SER A N 1
ATOM 2185 C CA . SER A 1 288 ? 15.235 -24.329 -21.305 1.00 40.00 288 SER A CA 1
ATOM 2186 C C . SER A 1 288 ? 15.055 -23.811 -19.791 1.00 40.00 288 SER A C 1
ATOM 2188 O O . SER A 1 288 ? 15.673 -22.796 -19.485 1.00 40.00 288 SER A O 1
ATOM 2190 N N . SER A 1 289 ? 14.296 -24.439 -18.821 1.00 46.19 289 SER A N 1
ATOM 2191 C CA . SER A 1 289 ? 14.082 -24.078 -17.327 1.00 46.19 289 SER A CA 1
ATOM 2192 C C . SER A 1 289 ? 13.346 -25.215 -16.479 1.00 46.19 289 SER A C 1
ATOM 2194 O O . SER A 1 289 ? 13.206 -26.250 -17.137 1.00 46.19 289 SER A O 1
ATOM 2196 N N . PRO A 1 290 ? 12.759 -25.170 -15.201 1.00 61.72 290 PRO A N 1
ATOM 2197 C CA . PRO A 1 290 ? 12.766 -24.347 -13.906 1.00 61.72 290 PRO A CA 1
ATOM 2198 C C . PRO A 1 290 ? 12.586 -25.131 -12.490 1.00 61.72 290 PRO A C 1
ATOM 2200 O O . PRO A 1 290 ? 12.705 -26.350 -12.502 1.00 61.72 290 PRO A O 1
ATOM 2203 N N . LEU A 1 291 ? 12.220 -24.478 -11.317 1.00 42.12 291 LEU A N 1
ATOM 2204 C CA . LEU A 1 291 ? 11.244 -24.863 -10.176 1.00 42.12 291 LEU A CA 1
ATOM 2205 C C . LEU A 1 291 ? 11.584 -24.978 -8.600 1.00 42.12 291 LEU A C 1
ATOM 2207 O O . LEU A 1 291 ? 12.463 -25.742 -8.228 1.00 42.12 291 LEU A O 1
ATOM 2211 N N . PHE A 1 292 ? 10.727 -24.369 -7.704 1.00 39.22 292 PHE A N 1
ATOM 2212 C CA . PHE A 1 292 ? 10.220 -24.722 -6.290 1.00 39.22 292 PHE A CA 1
ATOM 2213 C C . PHE A 1 292 ? 11.145 -24.809 -4.997 1.00 39.22 292 PHE A C 1
ATOM 2215 O O . PHE A 1 292 ? 12.353 -24.815 -5.179 1.00 39.22 292 PHE A O 1
ATOM 2222 N N . THR A 1 293 ? 10.769 -24.825 -3.662 1.00 40.75 293 THR A N 1
ATOM 2223 C CA . THR A 1 293 ? 9.516 -24.856 -2.773 1.00 40.75 293 THR A CA 1
ATOM 2224 C C . THR A 1 293 ? 9.702 -24.217 -1.315 1.00 40.75 293 THR A C 1
ATOM 2226 O O . THR A 1 293 ? 10.709 -23.544 -1.132 1.00 40.75 293 THR A O 1
ATOM 2229 N N . ASN A 1 294 ? 8.804 -24.384 -0.278 1.00 41.75 294 ASN A N 1
ATOM 2230 C CA . ASN A 1 294 ? 8.875 -23.804 1.131 1.00 41.75 294 ASN A CA 1
ATOM 2231 C C . ASN A 1 294 ? 8.057 -24.551 2.283 1.00 41.75 294 ASN A C 1
ATOM 2233 O O . ASN A 1 294 ? 7.231 -25.393 1.939 1.00 41.75 294 ASN A O 1
ATOM 2237 N N . GLY A 1 295 ? 8.204 -24.218 3.604 1.00 33.44 295 GLY A N 1
ATOM 2238 C CA . GLY A 1 295 ? 7.369 -24.635 4.807 1.00 33.44 295 GLY A CA 1
ATOM 2239 C C . GLY A 1 295 ? 8.137 -24.746 6.178 1.00 33.44 295 GLY A C 1
ATOM 2240 O O . GLY A 1 295 ? 9.361 -24.763 6.109 1.00 33.44 295 GLY A O 1
ATOM 2241 N N . GLY A 1 296 ? 7.612 -24.842 7.440 1.00 35.84 296 GLY A N 1
ATOM 2242 C CA . GLY A 1 296 ? 6.272 -24.715 8.115 1.00 35.84 296 GLY A CA 1
ATOM 2243 C C . GLY A 1 296 ? 6.208 -25.240 9.616 1.00 35.84 296 GLY A C 1
ATOM 2244 O O . GLY A 1 296 ? 7.039 -26.075 9.957 1.00 35.84 296 GLY A O 1
ATOM 2245 N N . SER A 1 297 ? 5.212 -24.832 10.463 1.00 41.28 297 SER A N 1
ATOM 2246 C CA . SER A 1 297 ? 4.710 -25.401 11.796 1.00 41.28 297 SER A CA 1
ATOM 2247 C C . SER A 1 297 ? 5.613 -25.463 13.083 1.00 41.28 297 SER A C 1
ATOM 2249 O O . SER A 1 297 ? 6.828 -25.463 12.927 1.00 41.28 297 SER A O 1
ATOM 2251 N N . ASP A 1 298 ? 5.181 -25.593 14.377 1.00 34.41 298 ASP A N 1
ATOM 2252 C CA . ASP A 1 298 ? 3.930 -25.318 15.178 1.00 34.41 298 ASP A CA 1
ATOM 2253 C C . ASP A 1 298 ? 4.114 -25.526 16.736 1.00 34.41 298 ASP A C 1
ATOM 2255 O O . ASP A 1 298 ? 4.879 -26.402 17.120 1.00 34.41 298 ASP A O 1
ATOM 2259 N N . SER A 1 299 ? 3.301 -24.861 17.607 1.00 41.47 299 SER A N 1
ATOM 2260 C CA . SER A 1 299 ? 2.744 -25.304 18.953 1.00 41.47 299 SER A CA 1
ATOM 2261 C C . SER A 1 299 ? 3.659 -25.772 20.146 1.00 41.47 299 SER A C 1
ATOM 2263 O O . SER A 1 299 ? 4.815 -26.098 19.924 1.00 41.47 299 SER A O 1
ATOM 2265 N N . SER A 1 300 ? 3.265 -25.938 21.439 1.00 44.06 300 SER A N 1
ATOM 2266 C CA . SER A 1 300 ? 2.257 -25.346 22.384 1.00 44.06 300 SER A CA 1
ATOM 2267 C C . SER A 1 300 ? 2.343 -25.986 23.811 1.00 44.06 300 SER A C 1
ATOM 2269 O O . SER A 1 300 ? 2.729 -27.150 23.888 1.00 44.06 300 SER A O 1
ATOM 2271 N N . GLY A 1 301 ? 1.841 -25.337 24.888 1.00 40.88 301 GLY A N 1
ATOM 2272 C CA . GLY A 1 301 ? 1.213 -26.024 26.058 1.00 40.88 301 GLY A CA 1
ATOM 2273 C C . GLY A 1 301 ? 1.720 -25.729 27.496 1.00 40.88 301 GLY A C 1
ATOM 2274 O O . GLY A 1 301 ? 2.928 -25.710 27.729 1.00 40.88 301 GLY A O 1
ATOM 2275 N N . GLY A 1 302 ? 0.794 -25.586 28.468 1.00 42.53 302 GLY A N 1
ATOM 2276 C CA . GLY A 1 302 ? 1.078 -25.403 29.911 1.00 42.53 302 GLY A CA 1
ATOM 2277 C C . GLY A 1 302 ? -0.111 -25.586 30.893 1.00 42.53 302 GLY A C 1
ATOM 2278 O O . GLY A 1 302 ? -0.081 -25.018 31.986 1.00 42.53 302 GLY A O 1
ATOM 2279 N N . GLY A 1 303 ? -1.147 -26.352 30.518 1.00 56.25 303 GLY A N 1
ATOM 2280 C CA . GLY A 1 303 ? -2.468 -26.410 31.179 1.00 56.25 303 GLY A CA 1
ATOM 2281 C C . GLY A 1 303 ? -2.557 -27.045 32.578 1.00 56.25 303 GLY A C 1
ATOM 2282 O O . GLY A 1 303 ? -2.315 -28.238 32.721 1.00 56.25 303 GLY A O 1
ATOM 2283 N N . ASP A 1 304 ? -2.933 -26.228 33.574 1.00 53.72 304 ASP A N 1
ATOM 2284 C CA . ASP A 1 304 ? -3.626 -26.609 34.830 1.00 53.72 304 ASP A CA 1
ATOM 2285 C C . ASP A 1 304 ? -3.993 -25.323 35.616 1.00 53.72 304 ASP A C 1
ATOM 2287 O O . ASP A 1 304 ? -5.161 -24.970 35.784 1.00 53.72 304 ASP A O 1
ATOM 2291 N N . GLU A 1 305 ? -2.995 -24.504 35.989 1.00 54.84 305 GLU A N 1
ATOM 2292 C CA . GLU A 1 305 ? -3.256 -23.088 36.320 1.00 54.84 305 GLU A CA 1
ATOM 2293 C C . GLU A 1 305 ? -3.544 -22.259 35.055 1.00 54.84 305 GLU A C 1
ATOM 2295 O O . GLU A 1 305 ? -4.096 -21.154 35.128 1.00 54.84 305 GLU A O 1
ATOM 2300 N N . GLU A 1 306 ? -3.121 -22.750 33.884 1.00 61.25 306 GLU A N 1
ATOM 2301 C CA . GLU A 1 306 ? -3.621 -22.228 32.618 1.00 61.25 306 GLU A CA 1
ATOM 2302 C C . GLU A 1 306 ? -5.133 -22.443 32.550 1.00 61.25 306 GLU A C 1
ATOM 2304 O O . GLU A 1 306 ? -5.817 -21.441 32.442 1.00 61.25 306 GLU A O 1
ATOM 2309 N N . ASP A 1 307 ? -5.676 -23.649 32.755 1.00 70.62 307 ASP A N 1
ATOM 2310 C CA . ASP A 1 307 ? -7.110 -23.978 32.649 1.00 70.62 307 ASP A CA 1
ATOM 2311 C C . ASP A 1 307 ? -8.041 -23.037 33.431 1.00 70.62 307 ASP A C 1
ATOM 2313 O O . ASP A 1 307 ? -9.064 -22.592 32.906 1.00 70.62 307 ASP A O 1
ATOM 2317 N N . GLY A 1 308 ? -7.684 -22.654 34.662 1.00 69.38 308 GLY A N 1
ATOM 2318 C CA . GLY A 1 308 ? -8.445 -21.654 35.426 1.00 69.38 308 GLY A CA 1
ATOM 2319 C C . GLY A 1 308 ? -8.455 -20.274 34.751 1.00 69.38 308 GLY A C 1
ATOM 2320 O O . GLY A 1 308 ? -9.504 -19.637 34.608 1.00 69.38 308 GLY A O 1
ATOM 2321 N N . ARG A 1 309 ? -7.292 -19.832 34.262 1.00 71.12 309 ARG A N 1
ATOM 2322 C CA . ARG A 1 309 ? -7.120 -18.572 33.520 1.00 71.12 309 ARG A CA 1
ATOM 2323 C C . ARG A 1 309 ? -7.656 -18.663 32.085 1.00 71.12 309 ARG A C 1
ATOM 2325 O O . ARG A 1 309 ? -8.113 -17.659 31.555 1.00 71.12 309 ARG A O 1
ATOM 2332 N N . GLU A 1 310 ? -7.665 -19.835 31.462 1.00 79.69 310 GLU A N 1
ATOM 2333 C CA . GLU A 1 310 ? -8.241 -20.135 30.149 1.00 79.69 310 GLU A CA 1
ATOM 2334 C C . GLU A 1 310 ? -9.762 -20.145 30.213 1.00 79.69 310 GLU A C 1
ATOM 2336 O O . GLU A 1 310 ? -10.396 -19.572 29.332 1.00 79.69 310 GLU A O 1
ATOM 2341 N N . LYS A 1 311 ? -10.357 -20.683 31.284 1.00 84.06 311 LYS A N 1
ATOM 2342 C CA . LYS A 1 311 ? -11.795 -20.566 31.541 1.00 84.06 311 LYS A CA 1
ATOM 2343 C C . LYS A 1 311 ? -12.200 -19.103 31.726 1.00 84.06 311 LYS A C 1
ATOM 2345 O O . LYS A 1 311 ? -13.170 -18.672 31.110 1.00 84.06 311 LYS A O 1
ATOM 2350 N N . ILE A 1 312 ? -11.432 -18.312 32.482 1.00 80.12 312 ILE A N 1
ATOM 2351 C CA . ILE A 1 312 ? -11.667 -16.861 32.614 1.00 80.12 312 ILE A CA 1
ATOM 2352 C C . ILE A 1 312 ? -11.486 -16.140 31.263 1.00 80.12 312 ILE A C 1
ATOM 2354 O O . ILE A 1 312 ? -12.349 -15.354 30.880 1.00 80.12 312 ILE A O 1
ATOM 2358 N N . LYS A 1 313 ? -10.442 -16.453 30.479 1.00 83.44 313 LYS A N 1
ATOM 2359 C CA . LYS A 1 313 ? -10.261 -15.948 29.099 1.00 83.44 313 LYS A CA 1
ATOM 2360 C C . LYS A 1 313 ? -11.397 -16.387 28.162 1.00 83.44 313 LYS A C 1
ATOM 2362 O O . LYS A 1 313 ? -11.745 -15.640 27.252 1.00 83.44 313 LYS A O 1
ATOM 2367 N N . GLY A 1 314 ? -11.963 -17.576 28.360 1.00 83.25 314 GLY A N 1
ATOM 2368 C CA . GLY A 1 314 ? -13.107 -18.117 27.628 1.00 83.25 314 GLY A CA 1
ATOM 2369 C C . GLY A 1 314 ? -14.370 -17.314 27.910 1.00 83.25 314 GLY A C 1
ATOM 2370 O O . GLY A 1 314 ? -14.933 -16.737 26.983 1.00 83.25 314 GLY A O 1
ATOM 2371 N N . LEU A 1 315 ? -14.719 -17.163 29.190 1.00 83.44 315 LEU A N 1
ATOM 2372 C CA . LEU A 1 315 ? -15.820 -16.310 29.645 1.00 83.44 315 LEU A CA 1
ATOM 2373 C C . LEU A 1 315 ? -15.631 -14.852 29.187 1.00 83.44 315 LEU A C 1
ATOM 2375 O O . LEU A 1 315 ? -16.589 -14.231 28.755 1.00 83.44 315 LEU A O 1
ATOM 2379 N N . LEU A 1 316 ? -14.404 -14.314 29.161 1.00 83.31 316 LEU A N 1
ATOM 2380 C CA . LEU A 1 316 ? -14.115 -12.982 28.599 1.00 83.31 316 LEU A CA 1
ATOM 2381 C C . LEU A 1 316 ? -14.304 -12.894 27.073 1.00 83.31 316 LEU A C 1
ATOM 2383 O O . LEU A 1 316 ? -14.674 -11.835 26.563 1.00 83.31 316 LEU A O 1
ATOM 2387 N N . ARG A 1 317 ? -14.036 -13.967 26.314 1.00 85.94 317 ARG A N 1
ATOM 2388 C CA . ARG A 1 317 ? -14.330 -14.025 24.866 1.00 85.94 317 ARG A CA 1
ATOM 2389 C C . ARG A 1 317 ? -15.839 -14.089 24.626 1.00 85.94 317 ARG A C 1
ATOM 2391 O O . ARG A 1 317 ? -16.328 -13.423 23.718 1.00 85.94 317 ARG A O 1
ATOM 2398 N N . GLU A 1 318 ? -16.552 -14.849 25.451 1.00 87.00 318 GLU A N 1
ATOM 2399 C CA . GLU A 1 318 ? -18.008 -14.998 25.426 1.00 87.00 318 GLU A CA 1
ATOM 2400 C C . GLU A 1 318 ? -18.720 -13.698 25.832 1.00 87.00 318 GLU A C 1
ATOM 2402 O O . GLU A 1 318 ? -19.550 -13.205 25.073 1.00 87.00 318 GLU A O 1
ATOM 2407 N N . GLU A 1 319 ? -18.298 -13.048 26.921 1.00 84.25 319 GLU A N 1
ATOM 2408 C CA . GLU A 1 319 ? -18.738 -11.712 27.353 1.00 84.25 319 GLU A CA 1
ATOM 2409 C C . GLU A 1 319 ? -18.600 -10.695 26.204 1.00 84.25 319 GLU A C 1
ATOM 2411 O O . GLU A 1 319 ? -19.565 -10.031 25.822 1.00 84.25 319 GLU A O 1
ATOM 2416 N N . ARG A 1 320 ? -17.422 -10.634 25.564 1.00 86.12 320 ARG A N 1
ATOM 2417 C CA . ARG A 1 320 ? -17.169 -9.752 24.408 1.00 86.12 320 ARG A CA 1
ATOM 2418 C C . ARG A 1 320 ? -18.021 -10.108 23.184 1.00 86.12 320 ARG A C 1
ATOM 2420 O O . ARG A 1 320 ? -18.425 -9.204 22.453 1.00 86.12 320 ARG A O 1
ATOM 2427 N N . TYR A 1 321 ? -18.299 -11.390 22.950 1.00 89.50 321 TYR A N 1
ATOM 2428 C CA . TYR A 1 321 ? -19.164 -11.847 21.859 1.00 89.50 321 TYR A CA 1
ATOM 2429 C C . TYR A 1 321 ? -20.632 -11.463 22.097 1.00 89.50 321 TYR A C 1
ATOM 2431 O O . TYR A 1 321 ? -21.257 -10.883 21.209 1.00 89.50 321 TYR A O 1
ATOM 2439 N N . LEU A 1 322 ? -21.159 -11.697 23.302 1.00 83.94 322 LEU A N 1
ATOM 2440 C CA . LEU A 1 322 ? -22.525 -11.346 23.702 1.00 83.94 322 LEU A CA 1
ATOM 2441 C C . LEU A 1 322 ? -22.746 -9.823 23.699 1.00 83.94 322 LEU A C 1
ATOM 2443 O O . LEU A 1 322 ? -23.770 -9.349 23.200 1.00 83.94 322 LEU A O 1
ATOM 2447 N N . VAL A 1 323 ? -21.764 -9.034 24.155 1.00 85.94 323 VAL A N 1
ATOM 2448 C CA . VAL A 1 323 ? -21.769 -7.563 24.016 1.00 85.94 323 VAL A CA 1
ATOM 2449 C C . VAL A 1 323 ? -21.811 -7.149 22.541 1.00 85.94 323 VAL A C 1
ATOM 2451 O O . VAL A 1 323 ? -22.625 -6.307 22.162 1.00 85.94 323 VAL A O 1
ATOM 2454 N N . ALA A 1 324 ? -20.979 -7.750 21.685 1.00 86.81 324 ALA A N 1
ATOM 2455 C CA . ALA A 1 324 ? -20.942 -7.410 20.264 1.00 86.81 324 ALA A CA 1
ATOM 2456 C C . ALA A 1 324 ? -22.234 -7.795 19.519 1.00 86.81 324 ALA A C 1
ATOM 2458 O O . ALA A 1 324 ? -22.701 -7.023 18.679 1.00 86.81 324 ALA A O 1
ATOM 2459 N N . GLU A 1 325 ? -22.829 -8.957 19.804 1.00 87.56 325 GLU A N 1
ATOM 2460 C CA . GLU A 1 325 ? -24.036 -9.420 19.107 1.00 87.56 325 GLU A CA 1
ATOM 2461 C C . GLU A 1 325 ? -25.313 -8.748 19.627 1.00 87.56 325 GLU A C 1
ATOM 2463 O O . GLU A 1 325 ? -26.141 -8.330 18.817 1.00 87.56 325 GLU A O 1
ATOM 2468 N N . SER A 1 326 ? -25.444 -8.509 20.938 1.00 84.62 326 SER A N 1
ATOM 2469 C CA . SER A 1 326 ? -26.555 -7.701 21.472 1.00 84.62 326 SER A CA 1
ATOM 2470 C C . SER A 1 326 ? -26.538 -6.273 20.907 1.00 84.62 326 SER A C 1
ATOM 2472 O O . SER A 1 326 ? -27.572 -5.794 20.435 1.00 84.62 326 SER A O 1
ATOM 2474 N N . ALA A 1 327 ? -25.363 -5.635 20.820 1.00 85.12 327 ALA A N 1
ATOM 2475 C CA . ALA A 1 327 ? -25.212 -4.341 20.155 1.00 85.12 327 ALA A CA 1
ATOM 2476 C C . ALA A 1 327 ? -25.619 -4.400 18.669 1.00 85.12 327 ALA A C 1
ATOM 2478 O O . ALA A 1 327 ? -26.385 -3.552 18.209 1.00 85.12 327 ALA A O 1
ATOM 2479 N N . ARG A 1 328 ? -25.180 -5.421 17.913 1.00 89.56 328 ARG A N 1
ATOM 2480 C CA . ARG A 1 328 ? -25.573 -5.615 16.499 1.00 89.56 328 ARG A CA 1
ATOM 2481 C C . ARG A 1 328 ? -27.082 -5.776 16.319 1.00 89.56 328 ARG A C 1
ATOM 2483 O O . ARG A 1 328 ? -27.611 -5.275 15.323 1.00 89.56 328 ARG A O 1
ATOM 2490 N N . LEU A 1 329 ? -27.769 -6.458 17.237 1.00 85.94 329 LEU A N 1
ATOM 2491 C CA . LEU A 1 329 ? -29.223 -6.630 17.203 1.00 85.94 329 LEU A CA 1
ATOM 2492 C C . LEU A 1 329 ? -29.963 -5.316 17.491 1.00 85.94 329 LEU A C 1
ATOM 2494 O O . LEU A 1 329 ? -30.859 -4.956 16.729 1.00 85.94 329 LEU A O 1
ATOM 2498 N N . GLU A 1 330 ? -29.557 -4.539 18.500 1.00 85.00 330 GLU A N 1
ATOM 2499 C CA . GLU A 1 330 ? -30.145 -3.211 18.765 1.00 85.00 330 GLU A CA 1
ATOM 2500 C C . GLU A 1 330 ? -29.928 -2.246 17.586 1.00 85.00 330 GLU A C 1
ATOM 2502 O O . GLU A 1 330 ? -30.841 -1.538 17.145 1.00 85.00 330 GLU A O 1
ATOM 2507 N N . ASP A 1 331 ? -28.734 -2.275 17.004 1.00 89.19 331 ASP A N 1
ATOM 2508 C CA . ASP A 1 331 ? -28.332 -1.483 15.845 1.00 89.19 331 ASP A CA 1
ATOM 2509 C C . ASP A 1 331 ? -29.085 -1.919 14.558 1.00 89.19 331 ASP A C 1
ATOM 2511 O O . ASP A 1 331 ? -29.419 -1.110 13.687 1.00 89.19 331 ASP A O 1
ATOM 2515 N N . ARG A 1 332 ? -29.450 -3.203 14.424 1.00 85.94 332 ARG A N 1
ATOM 2516 C CA . ARG A 1 332 ? -30.298 -3.708 13.324 1.00 85.94 332 ARG A CA 1
ATOM 2517 C C . ARG A 1 332 ? -31.784 -3.378 13.539 1.00 85.94 332 ARG A C 1
ATOM 2519 O O . ARG A 1 332 ? -32.432 -2.890 12.606 1.00 85.94 332 ARG A O 1
ATOM 2526 N N . ALA A 1 333 ? -32.292 -3.511 14.762 1.00 84.25 333 ALA A N 1
ATOM 2527 C CA . ALA A 1 333 ? -33.655 -3.144 15.135 1.00 84.25 333 ALA A CA 1
ATOM 2528 C C . ALA A 1 333 ? -33.919 -1.636 14.973 1.00 84.25 333 ALA A C 1
ATOM 2530 O O . ALA A 1 333 ? -34.956 -1.240 14.434 1.00 84.25 333 ALA A O 1
ATOM 2531 N N . THR A 1 334 ? -32.980 -0.767 15.361 1.00 88.94 334 THR A N 1
ATOM 2532 C CA . THR A 1 334 ? -33.088 0.689 15.141 1.00 88.94 334 THR A CA 1
ATOM 2533 C C . THR A 1 334 ? -33.112 1.045 13.652 1.00 88.94 334 THR A C 1
ATOM 2535 O O . THR A 1 334 ? -33.969 1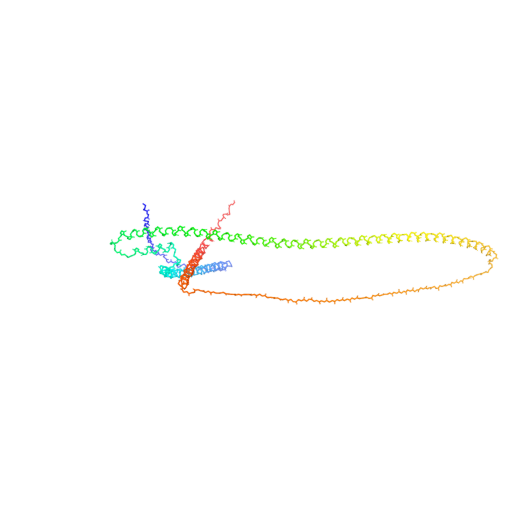.833 13.235 1.00 88.94 334 THR A O 1
ATOM 2538 N N . ARG A 1 335 ? -32.275 0.409 12.816 1.00 89.31 335 ARG A N 1
ATOM 2539 C CA . ARG A 1 335 ? -32.336 0.538 11.345 1.00 89.31 335 ARG A CA 1
ATOM 2540 C C . ARG A 1 335 ? -33.682 0.092 10.765 1.00 89.31 335 ARG A C 1
ATOM 2542 O O . ARG A 1 335 ? -34.211 0.769 9.881 1.00 89.31 335 ARG A O 1
ATOM 2549 N N . MET A 1 336 ? -34.273 -0.998 11.256 1.00 89.00 336 MET A N 1
ATOM 2550 C CA . MET A 1 336 ? -35.609 -1.429 10.819 1.00 89.00 336 MET A CA 1
ATOM 2551 C C . MET A 1 336 ? -36.718 -0.473 11.288 1.00 89.00 336 MET A C 1
ATOM 2553 O O . MET A 1 336 ? -37.571 -0.108 10.481 1.00 89.00 336 MET A O 1
ATOM 2557 N N . ARG A 1 337 ? -36.657 0.047 12.523 1.00 86.25 337 ARG A N 1
ATOM 2558 C CA . ARG A 1 337 ? -37.573 1.093 13.036 1.00 86.25 337 ARG A CA 1
ATOM 2559 C C . ARG A 1 337 ? -37.440 2.426 12.290 1.00 86.25 337 ARG A C 1
ATOM 2561 O O . ARG A 1 337 ? -38.411 3.176 12.198 1.00 86.25 337 ARG A O 1
ATOM 2568 N N . ALA A 1 338 ? -36.265 2.757 11.754 1.00 88.69 338 ALA A N 1
ATOM 2569 C CA . ALA A 1 338 ? -36.100 3.890 10.840 1.00 88.69 338 ALA A CA 1
ATOM 2570 C C . ALA A 1 338 ? -36.831 3.633 9.511 1.00 88.69 338 ALA A C 1
ATOM 2572 O O . ALA A 1 338 ? -37.734 4.388 9.160 1.00 88.69 338 ALA A O 1
ATOM 2573 N N . ARG A 1 339 ? -36.549 2.501 8.850 1.00 87.00 339 ARG A N 1
ATOM 2574 C CA . ARG A 1 339 ? -37.201 2.116 7.583 1.00 87.00 339 ARG A CA 1
ATOM 2575 C C . ARG A 1 339 ? -38.727 2.007 7.705 1.00 87.00 339 ARG A C 1
ATOM 2577 O O . ARG A 1 339 ? -39.433 2.482 6.823 1.00 87.00 339 ARG A O 1
ATOM 2584 N N . ALA A 1 340 ? -39.248 1.446 8.797 1.00 86.31 340 ALA A N 1
ATOM 2585 C CA . ALA A 1 340 ? -40.686 1.392 9.070 1.00 86.31 340 ALA A CA 1
ATOM 2586 C C . ALA A 1 340 ? -41.306 2.803 9.153 1.00 86.31 340 ALA A C 1
ATOM 2588 O O . ALA A 1 340 ? -42.313 3.084 8.503 1.00 86.31 340 ALA A O 1
ATOM 2589 N N . ARG A 1 341 ? -40.663 3.739 9.868 1.00 89.00 341 ARG A N 1
ATOM 2590 C CA . ARG A 1 341 ? -41.101 5.147 9.907 1.00 89.00 341 ARG A CA 1
ATOM 2591 C C . ARG A 1 341 ? -41.075 5.798 8.522 1.00 89.00 341 ARG A C 1
ATOM 2593 O O . ARG A 1 341 ? -42.050 6.458 8.171 1.00 89.00 341 ARG A O 1
ATOM 2600 N N . ASP A 1 342 ? -40.043 5.566 7.713 1.00 89.94 342 ASP A N 1
ATOM 2601 C CA . ASP A 1 342 ? -39.971 6.099 6.344 1.00 89.94 342 ASP A CA 1
ATOM 2602 C C . ASP A 1 342 ? -41.101 5.563 5.450 1.00 89.94 342 ASP A C 1
ATOM 2604 O O . ASP A 1 342 ? -41.710 6.321 4.690 1.00 89.94 342 ASP A O 1
ATOM 2608 N N . LEU A 1 343 ? -41.425 4.269 5.555 1.00 88.38 343 LEU A N 1
ATOM 2609 C CA . LEU A 1 343 ? -42.543 3.651 4.836 1.00 88.38 343 LEU A CA 1
ATOM 2610 C C . LEU A 1 343 ? -43.894 4.216 5.301 1.00 88.38 343 LEU A C 1
ATOM 2612 O O . LEU A 1 343 ? -44.725 4.554 4.456 1.00 88.38 343 LEU A O 1
ATOM 2616 N N . MET A 1 344 ? -44.096 4.423 6.609 1.00 86.38 344 MET A N 1
ATOM 2617 C CA . MET A 1 344 ? -45.275 5.128 7.132 1.00 86.38 344 MET A CA 1
ATOM 2618 C C . MET A 1 344 ? -45.376 6.565 6.611 1.00 86.38 344 MET A C 1
ATOM 2620 O O . MET A 1 344 ? -46.455 6.976 6.186 1.00 86.38 344 MET A O 1
ATOM 2624 N N . VAL A 1 345 ? -44.280 7.330 6.599 1.00 89.19 345 VAL A N 1
ATOM 2625 C CA . VAL A 1 345 ? -44.268 8.710 6.083 1.00 89.19 345 VAL A CA 1
ATOM 2626 C C . VAL A 1 345 ? -44.602 8.734 4.589 1.00 89.19 345 VAL A C 1
ATOM 2628 O O . VAL A 1 345 ? -45.414 9.557 4.167 1.00 89.19 345 VAL A O 1
ATOM 2631 N N . ARG A 1 346 ? -44.083 7.792 3.790 1.00 85.56 346 ARG A N 1
ATOM 2632 C CA . ARG A 1 346 ? -44.452 7.635 2.368 1.00 85.56 346 ARG A CA 1
ATOM 2633 C C . ARG A 1 346 ? -45.933 7.272 2.200 1.00 85.56 346 ARG A C 1
ATOM 2635 O O . ARG A 1 346 ? -46.638 7.943 1.447 1.00 85.56 346 ARG A O 1
ATOM 2642 N N . ALA A 1 347 ? -46.440 6.301 2.960 1.00 84.62 347 ALA A N 1
ATOM 2643 C CA . ALA A 1 347 ? -47.851 5.899 2.955 1.00 84.62 347 ALA A CA 1
ATOM 2644 C C . ALA A 1 347 ? -48.813 7.008 3.439 1.00 84.62 347 ALA A C 1
ATOM 2646 O O . ALA A 1 347 ? -49.988 7.034 3.063 1.00 84.62 347 ALA A O 1
ATOM 2647 N N . GLN A 1 348 ? -48.342 7.947 4.263 1.00 85.31 348 GLN A N 1
ATOM 2648 C CA . GLN A 1 348 ? -49.080 9.159 4.635 1.00 85.31 348 GLN A CA 1
ATOM 2649 C C . GLN A 1 348 ? -48.957 10.263 3.571 1.00 85.31 348 GLN A C 1
ATOM 2651 O O . GLN A 1 348 ? -49.937 10.960 3.307 1.00 85.31 348 GLN A O 1
ATOM 2656 N N . GLY A 1 349 ? -47.799 10.395 2.919 1.00 82.00 349 GLY A N 1
ATOM 2657 C CA . GLY A 1 349 ? -47.560 11.325 1.812 1.00 82.00 349 GLY A CA 1
ATOM 2658 C C . GLY A 1 349 ? -48.453 11.046 0.602 1.00 82.00 349 GLY A C 1
ATOM 2659 O O . GLY A 1 349 ? -49.080 11.972 0.087 1.00 82.00 349 GLY A O 1
ATOM 2660 N N . LEU A 1 350 ? -48.619 9.770 0.231 1.00 78.06 350 LEU A N 1
ATOM 2661 C CA . LEU A 1 350 ? -49.554 9.335 -0.818 1.00 78.06 350 LEU A CA 1
ATOM 2662 C C . LEU A 1 350 ? -50.994 9.817 -0.568 1.00 78.06 350 LEU A C 1
ATOM 2664 O O . LEU A 1 350 ? -51.692 10.161 -1.516 1.00 78.06 350 LEU A O 1
ATOM 2668 N N . LYS A 1 351 ? -51.426 9.927 0.699 1.00 68.88 351 LYS A N 1
ATOM 2669 C CA . LYS A 1 351 ? -52.754 10.465 1.041 1.00 68.88 351 LYS A CA 1
ATOM 2670 C C . LYS A 1 351 ? -52.885 11.964 0.721 1.00 68.88 351 LYS A C 1
ATOM 2672 O O . LYS A 1 351 ? -53.971 12.400 0.371 1.00 68.88 351 LYS A O 1
ATOM 2677 N N . LYS A 1 352 ? -51.808 12.755 0.834 1.00 67.19 352 LYS A N 1
ATOM 2678 C CA . LYS A 1 352 ? -51.837 14.215 0.600 1.00 67.19 352 LYS A CA 1
ATOM 2679 C C . LYS A 1 352 ? -51.735 14.607 -0.878 1.00 67.19 352 LYS A C 1
ATOM 2681 O O . LYS A 1 352 ? -52.218 15.673 -1.250 1.00 67.19 352 LYS A O 1
ATOM 2686 N N . GLY A 1 353 ? -51.117 13.772 -1.718 1.00 59.16 353 GLY A N 1
ATOM 2687 C CA . GLY A 1 353 ? -50.968 14.057 -3.153 1.00 59.16 353 GLY A CA 1
ATOM 2688 C C . GLY A 1 353 ? -52.305 14.162 -3.898 1.00 59.16 353 GLY A C 1
ATOM 2689 O O . GLY A 1 353 ? -52.433 14.945 -4.836 1.00 59.16 353 GLY A O 1
ATOM 2690 N N . ASP A 1 354 ? -53.310 13.416 -3.438 1.00 55.62 354 ASP A N 1
ATOM 2691 C CA . ASP A 1 354 ? -54.631 13.303 -4.067 1.00 55.62 354 ASP A CA 1
ATOM 2692 C C . ASP A 1 354 ? -55.531 14.542 -3.821 1.00 55.62 354 ASP A C 1
ATOM 2694 O O . ASP A 1 354 ? -56.413 14.838 -4.631 1.00 55.62 354 ASP A O 1
ATOM 2698 N N . ASP A 1 355 ? -55.285 15.295 -2.738 1.00 55.97 355 ASP A N 1
ATOM 2699 C CA . ASP A 1 355 ? -56.057 16.494 -2.367 1.00 55.97 355 ASP A CA 1
ATOM 2700 C C . ASP A 1 355 ? -55.535 17.769 -3.061 1.00 55.97 355 ASP A C 1
ATOM 2702 O O . ASP A 1 355 ? -56.324 18.555 -3.594 1.00 55.97 355 ASP A O 1
ATOM 2706 N N . ASN A 1 356 ? -54.209 17.957 -3.144 1.00 54.53 356 ASN A N 1
ATOM 2707 C CA . ASN A 1 356 ? -53.609 19.136 -3.795 1.00 54.53 356 ASN A CA 1
ATOM 2708 C C . ASN A 1 356 ? -53.848 19.187 -5.319 1.00 54.53 356 ASN A C 1
ATOM 2710 O O . ASN A 1 356 ? -53.770 20.258 -5.919 1.00 54.53 356 ASN A O 1
ATOM 2714 N N . GLY A 1 357 ? -54.176 18.062 -5.964 1.00 51.69 357 GLY A N 1
ATOM 2715 C CA . GLY A 1 357 ? -54.368 17.975 -7.420 1.00 51.69 357 GLY A CA 1
ATOM 2716 C C . GLY A 1 357 ? -55.591 18.713 -7.990 1.00 51.69 357 GLY A C 1
ATOM 2717 O O . GLY A 1 357 ? -55.807 18.673 -9.201 1.00 51.69 357 GLY A O 1
ATOM 2718 N N . LYS A 1 358 ? -56.412 19.364 -7.153 1.00 52.91 358 LYS A N 1
ATOM 2719 C CA . LYS A 1 358 ? -57.675 20.019 -7.553 1.00 52.91 358 LYS A CA 1
ATOM 2720 C C . LYS A 1 358 ? -57.642 21.552 -7.590 1.00 52.91 358 LYS A C 1
ATOM 2722 O O . LYS A 1 358 ? -58.634 22.151 -7.999 1.00 52.91 358 LYS A O 1
ATOM 2727 N N . GLY A 1 359 ? -56.554 22.183 -7.147 1.00 52.16 359 GLY A N 1
ATOM 2728 C CA . GLY A 1 359 ? -56.593 23.561 -6.647 1.00 52.16 359 GLY A CA 1
ATOM 2729 C C . GLY A 1 359 ? -55.704 24.603 -7.324 1.00 52.16 359 GLY A C 1
ATOM 2730 O O . GLY A 1 359 ? -55.286 25.497 -6.609 1.00 52.16 359 GLY A O 1
ATOM 2731 N N . ASP A 1 360 ? -55.412 24.534 -8.633 1.00 47.84 360 ASP A N 1
ATOM 2732 C CA . ASP A 1 360 ? -54.829 25.698 -9.342 1.00 47.84 360 ASP A CA 1
ATOM 2733 C C . ASP A 1 360 ? -54.981 25.652 -10.882 1.00 47.84 360 ASP A C 1
ATOM 2735 O O . ASP A 1 360 ? -54.064 25.318 -11.633 1.00 47.84 360 ASP A O 1
ATOM 2739 N N . ARG A 1 361 ? -56.186 25.964 -11.386 1.00 53.38 361 ARG A N 1
ATOM 2740 C CA . ARG A 1 361 ? -56.453 26.190 -12.830 1.00 53.38 361 ARG A CA 1
ATOM 2741 C C . ARG A 1 361 ? -57.431 27.339 -13.118 1.00 53.38 361 ARG A C 1
ATOM 2743 O O . ARG A 1 361 ? -58.046 27.364 -14.177 1.00 53.38 361 ARG A O 1
ATOM 2750 N N . ASN A 1 362 ? -57.566 28.303 -12.204 1.00 50.50 362 ASN A N 1
ATOM 2751 C CA . ASN A 1 362 ? -58.391 29.503 -12.421 1.00 50.50 362 ASN A CA 1
ATOM 2752 C C . ASN A 1 362 ? -57.544 30.793 -12.464 1.00 50.50 362 ASN A C 1
ATOM 2754 O O . ASN A 1 362 ? -57.920 31.840 -11.936 1.00 50.50 362 ASN A O 1
ATOM 2758 N N . GLY A 1 363 ? -56.363 30.694 -13.087 1.00 46.31 363 GLY A N 1
ATOM 2759 C CA . GLY A 1 363 ? -55.496 31.829 -13.392 1.00 46.31 363 GLY A CA 1
ATOM 2760 C C . GLY A 1 363 ? -56.130 32.709 -14.470 1.00 46.31 363 GLY A C 1
ATOM 2761 O O . GLY A 1 363 ? -56.198 32.317 -15.633 1.00 46.31 363 GLY A O 1
ATOM 2762 N N . LYS A 1 364 ? -56.621 33.880 -14.052 1.00 48.41 364 LYS A N 1
ATOM 2763 C CA . LYS A 1 364 ? -57.389 34.850 -14.852 1.00 48.41 364 LYS A CA 1
ATOM 2764 C C . LYS A 1 364 ? -56.820 35.075 -16.259 1.00 48.41 364 LYS A C 1
ATOM 2766 O O . LYS A 1 364 ? -55.651 35.420 -16.409 1.00 48.41 364 LYS A O 1
ATOM 2771 N N . ARG A 1 365 ? -57.694 35.030 -17.271 1.00 47.28 365 ARG A N 1
ATOM 2772 C CA . ARG A 1 365 ? -57.418 35.548 -18.619 1.00 47.28 365 ARG A CA 1
ATOM 2773 C C . ARG A 1 365 ? -58.379 36.698 -18.932 1.00 47.28 365 ARG A C 1
ATOM 2775 O O . ARG A 1 365 ? -59.445 36.493 -19.501 1.00 47.28 365 ARG A O 1
ATOM 2782 N N . SER A 1 366 ? -57.998 37.889 -18.482 1.00 49.75 366 SER A N 1
ATOM 2783 C CA . SER A 1 366 ? -58.712 39.161 -18.650 1.00 49.75 366 SER A CA 1
ATOM 2784 C C . SER A 1 366 ? -57.735 40.309 -18.358 1.00 49.75 366 SER A C 1
ATOM 2786 O O . SER A 1 366 ? -57.094 40.269 -17.306 1.00 49.75 366 SER A O 1
ATOM 2788 N N . GLY A 1 367 ? -57.602 41.329 -19.199 1.00 47.47 367 GLY A N 1
ATOM 2789 C CA . GLY A 1 367 ? -58.224 41.550 -20.510 1.00 47.47 367 GLY A CA 1
ATOM 2790 C C . GLY A 1 367 ? -57.560 42.737 -21.193 1.00 47.47 367 GLY A C 1
ATOM 2791 O O . GLY A 1 367 ? -57.088 43.617 -20.441 1.00 47.47 367 GLY A O 1
#

Sequence (367 aa):
EDLTGANRGKRKDAKEGDGQDGTGSGRGRGGMDGADWGSAIESAVRAGRKAGIAIDRLELLEKSKELENRAREETERAVELKVELSAVMDERLNLALRTPGSDLTSLDAVKILDGFNSVDRVSIVESLVMMRRTVATEIKGLEEVEGGYAAWVEEAGRIETEYQERTKAMRQAEANAEAVAEAEKRAMEALVAARELVQMSDRAMADCTKALAITEAARKRTAAEAEGMATALEKTRERVRRALIRKEEVLRAEAKKKGQEFGGGIRLDGKRVEQRGLAEEATARKGSSPLFTNGGSDSSGGGDEEDGREKIKGLLREERYLVAESARLEDRATRMRARARDLMVRAQGLKKGDDNGKGDRNGKRSG